Protein AF-0000000087156758 (afdb_homodimer)

Solvent-accessible surface area (backbone atoms only — not comparable to full-atom values): 12721 Å² total; per-residue (Å²): 127,87,78,72,71,74,71,77,70,73,73,46,65,67,46,77,44,82,48,48,76,44,74,37,87,97,36,92,59,31,27,38,38,36,30,39,38,39,31,40,44,64,10,57,66,56,52,23,27,20,80,21,38,37,42,38,33,26,67,35,48,47,39,37,38,31,44,71,96,50,75,72,44,81,35,38,53,63,34,58,51,76,48,55,55,63,47,49,27,35,40,30,20,84,46,92,55,54,24,29,33,43,38,37,34,47,29,51,64,92,55,65,78,63,43,77,54,84,126,126,87,78,73,71,73,70,77,70,73,73,46,65,66,46,76,44,82,48,49,77,43,72,37,86,97,35,90,59,31,25,37,38,34,31,38,39,38,30,39,45,64,10,58,65,55,51,23,26,21,81,22,39,37,43,38,33,27,66,35,48,47,40,37,36,31,45,72,95,52,76,72,45,79,36,38,54,64,33,59,55,74,47,55,53,63,47,49,28,36,40,30,22,83,45,90,54,54,24,30,32,43,38,37,32,46,30,50,66,92,55,64,78,62,44,78,54,87,125

Sequence (238 aa):
MPNTVMHAQEAPKLKITPLQKEPLTGQPDKEVVALIVEWPPGSGTGLHTHPGDEYTTVLEGEVVGRKEGSEAKTYTAGQSYHNEPGVVHEANNKASTPAKTFNVFVVEKGKPVSEPVKRMPNTVMHAQEAPKLKITPLQKEPLTGQPDKEVVALIVEWPPGSGTGLHTHPGDEYTTVLEGEVVGRKEGSEAKTYTAGQSYHNEPGVVHEANNKASTPAKTFNVFVVEKGKPVSEPVKR

Organism: NCBI:txid2511166

InterPro domains:
  IPR011051 RmlC-like cupin domain superfamily [SSF51182] (21-104)
  IPR013096 Cupin 2, conserved barrel [PF07883] (36-105)
  IPR014710 RmlC-like jelly roll fold [G3DSA:2.60.120.10] (5-115)

Structure (mmCIF, N/CA/C/O backbone):
data_AF-0000000087156758-model_v1
#
loop_
_entity.id
_entity.type
_entity.pdbx_description
1 polymer 'Cupin type-2 domain-containing protein'
#
loop_
_atom_site.group_PDB
_atom_site.id
_atom_site.type_symbol
_atom_site.label_atom_id
_atom_site.label_alt_id
_atom_site.label_comp_id
_atom_site.label_asym_id
_atom_site.label_entity_id
_atom_site.label_seq_id
_atom_site.pdbx_PDB_ins_code
_atom_site.Cartn_x
_atom_site.Cartn_y
_atom_site.Cartn_z
_atom_site.occupancy
_atom_site.B_iso_or_equiv
_atom_site.auth_seq_id
_atom_site.auth_comp_id
_atom_site.auth_asym_id
_atom_site.auth_atom_id
_atom_site.pdbx_PDB_model_num
ATOM 1 N N . MET A 1 1 ? -20.625 50.219 -5.477 1 46.28 1 MET A N 1
ATOM 2 C CA . MET A 1 1 ? -19.594 49.219 -5.746 1 46.28 1 MET A CA 1
ATOM 3 C C . MET A 1 1 ? -20.141 47.812 -5.551 1 46.28 1 MET A C 1
ATOM 5 O O . MET A 1 1 ? -20.828 47.531 -4.566 1 46.28 1 MET A O 1
ATOM 9 N N . PRO A 1 2 ? -20.375 46.969 -6.652 1 50.72 2 PRO A N 1
ATOM 10 C CA . PRO A 1 2 ? -20.984 45.656 -6.414 1 50.72 2 PRO A CA 1
ATOM 11 C C . PRO A 1 2 ? -20.219 44.844 -5.387 1 50.72 2 PRO A C 1
ATOM 13 O O . PRO A 1 2 ? -19 44.938 -5.301 1 50.72 2 PRO A O 1
ATOM 16 N N . ASN A 1 3 ? -20.703 44.625 -4.156 1 52.25 3 ASN A N 1
ATOM 17 C CA . ASN A 1 3 ? -20.203 43.656 -3.17 1 52.25 3 ASN A CA 1
ATOM 18 C C . ASN A 1 3 ? -20 42.281 -3.775 1 52.25 3 ASN A C 1
ATOM 20 O O . ASN A 1 3 ? -20.953 41.531 -3.965 1 52.25 3 ASN A O 1
ATOM 24 N N . THR A 1 4 ? -19.094 42.188 -4.715 1 49.66 4 THR A N 1
ATOM 25 C CA . THR A 1 4 ? -18.797 40.844 -5.125 1 49.66 4 THR A CA 1
ATOM 26 C C . THR A 1 4 ? -18.531 39.938 -3.91 1 49.66 4 THR A C 1
ATOM 28 O O . THR A 1 4 ? -17.531 40.125 -3.209 1 49.66 4 THR A O 1
ATOM 31 N N . VAL A 1 5 ? -19.516 39.5 -3.322 1 50.59 5 VAL A N 1
ATOM 32 C CA . VAL A 1 5 ? -19.359 38.438 -2.336 1 50.59 5 VAL A CA 1
ATOM 33 C C . VAL A 1 5 ? -18.406 37.375 -2.881 1 50.59 5 VAL A C 1
ATOM 35 O O . VAL A 1 5 ? -18.688 36.75 -3.906 1 50.59 5 VAL A O 1
ATOM 38 N N . MET A 1 6 ? -17.141 37.5 -2.686 1 49.34 6 MET A N 1
ATOM 39 C CA . MET A 1 6 ? -16.234 36.375 -2.949 1 49.34 6 MET A CA 1
ATOM 40 C C . MET A 1 6 ? -16.781 35.062 -2.398 1 49.34 6 MET A C 1
ATOM 42 O O . MET A 1 6 ? -16.969 34.938 -1.188 1 49.34 6 MET A O 1
ATOM 46 N N . HIS A 1 7 ? -17.688 34.469 -3.074 1 48.91 7 HIS A N 1
ATOM 47 C CA . HIS A 1 7 ? -18.047 33.125 -2.676 1 48.91 7 HIS A CA 1
ATOM 48 C C . HIS A 1 7 ? -16.828 32.375 -2.141 1 48.91 7 HIS A C 1
ATOM 50 O O . HIS A 1 7 ? -15.781 32.344 -2.781 1 48.91 7 HIS A O 1
ATOM 56 N N . ALA A 1 8 ? -16.734 32.219 -0.897 1 52.16 8 ALA A N 1
ATOM 57 C CA . ALA A 1 8 ? -15.742 31.359 -0.271 1 52.16 8 ALA A CA 1
ATOM 58 C C . ALA A 1 8 ? -15.648 30.016 -0.991 1 52.16 8 ALA A C 1
ATOM 60 O O . ALA A 1 8 ? -16.609 29.234 -0.992 1 52.16 8 ALA A O 1
ATOM 61 N N . GLN A 1 9 ? -15.062 29.844 -2.135 1 57.06 9 GLN A N 1
ATOM 62 C CA . GLN A 1 9 ? -14.867 28.578 -2.828 1 57.06 9 GLN A CA 1
ATOM 63 C C . GLN A 1 9 ? -14.484 27.469 -1.85 1 57.06 9 GLN A C 1
ATOM 65 O O . GLN A 1 9 ? -13.578 27.641 -1.032 1 57.06 9 GLN A O 1
ATOM 70 N N . GLU A 1 10 ? -15.5 26.703 -1.533 1 64 10 GLU A N 1
ATOM 71 C CA . GLU A 1 10 ? -15.227 25.562 -0.66 1 64 10 GLU A CA 1
ATOM 72 C C . GLU A 1 10 ? -13.883 24.922 -0.993 1 64 10 GLU A C 1
ATOM 74 O O . GLU A 1 10 ? -13.531 24.781 -2.166 1 64 10 GLU A O 1
ATOM 79 N N . ALA A 1 11 ? -13.062 24.875 -0.022 1 70.25 11 ALA A N 1
ATOM 80 C CA . ALA A 1 11 ? -11.75 24.266 -0.201 1 70.25 11 ALA A CA 1
ATOM 81 C C . ALA A 1 11 ? -11.875 22.891 -0.873 1 70.25 11 ALA A C 1
ATOM 83 O O . ALA A 1 11 ? -12.773 22.109 -0.547 1 70.25 11 ALA A O 1
ATOM 84 N N . PRO A 1 12 ? -11.172 22.719 -1.931 1 86.06 12 PRO A N 1
ATOM 85 C CA . PRO A 1 12 ? -11.219 21.438 -2.621 1 86.06 12 PRO A CA 1
ATOM 86 C C . PRO A 1 12 ? -11.047 20.25 -1.672 1 86.06 12 PRO A C 1
ATOM 88 O O . PRO A 1 12 ? -10.227 20.312 -0.75 1 86.06 12 PRO A O 1
ATOM 91 N N . LYS A 1 13 ? -11.922 19.297 -1.805 1 92.94 13 LYS A N 1
ATOM 92 C CA . LYS A 1 13 ? -11.945 18.156 -0.903 1 92.94 13 LYS A CA 1
ATOM 93 C C . LYS A 1 13 ? -11.195 16.969 -1.501 1 92.94 13 LYS A C 1
ATOM 95 O O . LYS A 1 13 ? -11.242 16.75 -2.713 1 92.94 13 LYS A O 1
ATOM 100 N N . LEU A 1 14 ? -10.602 16.219 -0.615 1 97.75 14 LEU A N 1
ATOM 101 C CA . LEU A 1 14 ? -9.945 14.977 -0.997 1 97.75 14 LEU A CA 1
ATOM 102 C C . LEU A 1 14 ? -10.961 13.945 -1.473 1 97.75 14 LEU A C 1
ATOM 104 O O . LEU A 1 14 ? -12.047 13.828 -0.904 1 97.75 14 LEU A O 1
ATOM 108 N N . LYS A 1 15 ? -10.656 13.195 -2.553 1 98.19 15 LYS A N 1
ATOM 109 C CA . LYS A 1 15 ? -11.414 12.008 -2.936 1 98.19 15 LYS A CA 1
ATOM 110 C C . LYS A 1 15 ? -10.734 10.734 -2.439 1 98.19 15 LYS A C 1
ATOM 112 O O . LYS A 1 15 ? -9.625 10.406 -2.867 1 98.19 15 LYS A O 1
ATOM 117 N N . ILE A 1 16 ? -11.398 9.984 -1.63 1 98.25 16 ILE A N 1
ATOM 118 C CA . ILE A 1 16 ? -10.828 8.789 -1.015 1 98.25 16 ILE A CA 1
ATOM 119 C C . ILE A 1 16 ? -11.5 7.547 -1.591 1 98.25 16 ILE A C 1
ATOM 121 O O . ILE A 1 16 ? -12.727 7.422 -1.556 1 98.25 16 ILE A O 1
ATOM 125 N N . THR A 1 17 ? -10.766 6.648 -2.152 1 98.56 17 THR A N 1
ATOM 126 C CA . THR A 1 17 ? -11.266 5.395 -2.707 1 98.56 17 THR A CA 1
ATOM 127 C C . THR A 1 17 ? -10.742 4.203 -1.915 1 98.56 17 THR A C 1
ATOM 129 O O . THR A 1 17 ? -9.562 3.85 -2.029 1 98.56 17 THR A O 1
ATOM 132 N N . PRO A 1 18 ? -11.594 3.57 -1.126 1 98.31 18 PRO A N 1
ATOM 133 C CA . PRO A 1 18 ? -11.141 2.365 -0.428 1 98.31 18 PRO A CA 1
ATOM 134 C C . PRO A 1 18 ? -10.812 1.22 -1.383 1 98.31 18 PRO A C 1
ATOM 136 O O . PRO A 1 18 ? -11.508 1.026 -2.385 1 98.31 18 PRO A O 1
ATOM 139 N N . LEU A 1 19 ? -9.742 0.493 -1.081 1 98.56 19 LEU A N 1
ATOM 140 C CA . LEU A 1 19 ? -9.32 -0.596 -1.953 1 98.56 19 LEU A CA 1
ATOM 141 C C . LEU A 1 19 ? -9.484 -1.944 -1.261 1 98.56 19 LEU A C 1
ATOM 143 O O . LEU A 1 19 ? -9.992 -2.898 -1.861 1 98.56 19 LEU A O 1
ATOM 147 N N . GLN A 1 20 ? -8.984 -2.084 -0.021 1 97.94 20 GLN A N 1
ATOM 148 C CA . GLN A 1 20 ? -9.102 -3.344 0.706 1 97.94 20 GLN A CA 1
ATOM 149 C C . GLN A 1 20 ? -8.953 -3.127 2.209 1 97.94 20 GLN A C 1
ATOM 151 O O . GLN A 1 20 ? -8.375 -2.129 2.643 1 97.94 20 GLN A O 1
ATOM 156 N N . LYS A 1 21 ? -9.555 -3.961 2.959 1 98.44 21 LYS A N 1
ATOM 157 C CA . LYS A 1 21 ? -9.477 -4.129 4.406 1 98.44 21 LYS A CA 1
ATOM 158 C C . LYS A 1 21 ? -9.367 -5.602 4.785 1 98.44 21 LYS A C 1
ATOM 160 O O . LYS A 1 21 ? -10.305 -6.371 4.59 1 98.44 21 LYS A O 1
ATOM 165 N N . GLU A 1 22 ? -8.195 -6.004 5.277 1 98.44 22 GLU A N 1
ATOM 166 C CA . GLU A 1 22 ? -7.895 -7.414 5.52 1 98.44 22 GLU A CA 1
ATOM 167 C C . GLU A 1 22 ? -7.242 -7.609 6.887 1 98.44 22 GLU A C 1
ATOM 169 O O . GLU A 1 22 ? -6.535 -6.727 7.379 1 98.44 22 GLU A O 1
ATOM 174 N N . PRO A 1 23 ? -7.434 -8.758 7.48 1 97.81 23 PRO A N 1
ATOM 175 C CA . PRO A 1 23 ? -6.766 -9.016 8.758 1 97.81 23 PRO A CA 1
ATOM 176 C C . PRO A 1 23 ? -5.246 -9.07 8.633 1 97.81 23 PRO A C 1
ATOM 178 O O . PRO A 1 23 ? -4.723 -9.375 7.555 1 97.81 23 PRO A O 1
ATOM 181 N N . LEU A 1 24 ? -4.609 -8.617 9.609 1 98.12 24 LEU A N 1
ATOM 182 C CA . LEU A 1 24 ? -3.188 -8.906 9.766 1 98.12 24 LEU A CA 1
ATOM 183 C C . LEU A 1 24 ? -2.977 -10.258 10.438 1 98.12 24 LEU A C 1
ATOM 185 O O . LEU A 1 24 ? -3.336 -10.438 11.602 1 98.12 24 LEU A O 1
ATOM 189 N N . THR A 1 25 ? -2.42 -11.188 9.711 1 97 25 THR A N 1
ATOM 190 C CA . THR A 1 25 ? -2.307 -12.555 10.227 1 97 25 THR A CA 1
ATOM 191 C C . THR A 1 25 ? -1.48 -12.578 11.508 1 97 25 THR A C 1
ATOM 193 O O . THR A 1 25 ? -0.417 -11.961 11.578 1 97 25 THR A O 1
ATOM 196 N N . GLY A 1 26 ? -1.965 -13.258 12.508 1 94.88 26 GLY A N 1
ATOM 197 C CA . GLY A 1 26 ? -1.276 -13.391 13.789 1 94.88 26 GLY A CA 1
ATOM 198 C C . GLY A 1 26 ? -1.623 -12.289 14.773 1 94.88 26 GLY A C 1
ATOM 199 O O . GLY A 1 26 ? -1.193 -12.328 15.922 1 94.88 26 GLY A O 1
ATOM 200 N N . GLN A 1 27 ? -2.328 -11.258 14.32 1 95.69 27 GLN A N 1
ATOM 201 C CA . GLN A 1 27 ? -2.811 -10.172 15.172 1 95.69 27 GLN A CA 1
ATOM 202 C C . GLN A 1 27 ? -4.312 -9.969 15 1 95.69 27 GLN A C 1
ATOM 204 O O . GLN A 1 27 ? -4.742 -9.062 14.289 1 95.69 27 GLN A O 1
ATOM 209 N N . PRO A 1 28 ? -5.074 -10.734 15.758 1 95.25 28 PRO A N 1
ATOM 210 C CA . PRO A 1 28 ? -6.516 -10.805 15.516 1 95.25 28 PRO A CA 1
ATOM 211 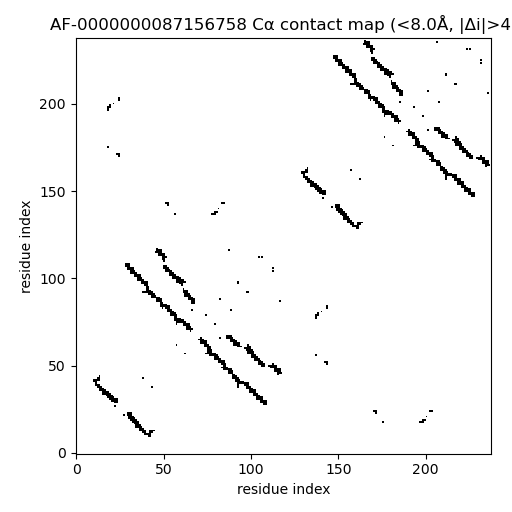C C . PRO A 1 28 ? -7.215 -9.461 15.734 1 95.25 28 PRO A C 1
ATOM 213 O O . PRO A 1 28 ? -8.328 -9.258 15.242 1 95.25 28 PRO A O 1
ATOM 216 N N . ASP A 1 29 ? -6.574 -8.578 16.422 1 96.31 29 ASP A N 1
ATOM 217 C CA . ASP A 1 29 ? -7.215 -7.297 16.719 1 96.31 29 ASP A CA 1
ATOM 218 C C . ASP A 1 29 ? -6.801 -6.234 15.703 1 96.31 29 ASP A C 1
ATOM 220 O O . ASP A 1 29 ? -7.242 -5.086 15.781 1 96.31 29 ASP A O 1
ATOM 224 N N . LYS A 1 30 ? -5.969 -6.605 14.75 1 97.38 30 LYS A N 1
ATOM 225 C CA . LYS A 1 30 ? -5.453 -5.621 13.797 1 97.38 30 LYS A CA 1
ATOM 226 C C . LYS A 1 30 ? -5.926 -5.93 12.383 1 97.38 30 LYS A C 1
ATOM 228 O O . LYS A 1 30 ? -6.266 -7.07 12.07 1 97.38 30 LYS A O 1
ATOM 233 N N . GLU A 1 31 ? -5.965 -4.922 11.625 1 98.31 31 GLU A N 1
ATOM 234 C CA . GLU A 1 31 ? -6.254 -5.035 10.195 1 98.31 31 GLU A CA 1
ATOM 235 C C . GLU A 1 31 ? -5.398 -4.07 9.383 1 98.31 31 GLU A C 1
ATOM 237 O O . GLU A 1 31 ? -4.867 -3.098 9.922 1 98.31 31 GLU A O 1
ATOM 242 N N . VAL A 1 32 ? -5.219 -4.41 8.141 1 98.69 32 VAL A N 1
ATOM 243 C CA . VAL A 1 32 ? -4.531 -3.578 7.16 1 98.69 32 VAL A CA 1
ATOM 244 C C . VAL A 1 32 ? -5.551 -2.969 6.199 1 98.69 32 VAL A C 1
ATOM 246 O O . VAL A 1 32 ? -6.359 -3.688 5.605 1 98.69 32 VAL A O 1
ATOM 249 N N . VAL A 1 33 ? -5.531 -1.644 6.109 1 98.75 33 VAL A N 1
ATOM 250 C CA . VAL A 1 33 ? -6.449 -0.898 5.254 1 98.75 33 VAL A CA 1
ATOM 251 C C . VAL A 1 33 ? -5.668 -0.172 4.164 1 98.75 33 VAL A C 1
ATOM 253 O O . VAL A 1 33 ? -4.672 0.499 4.449 1 98.75 33 VAL A O 1
ATOM 256 N N . ALA A 1 34 ? -6.031 -0.337 2.92 1 98.81 34 ALA A N 1
ATOM 257 C CA . ALA A 1 34 ? -5.418 0.366 1.796 1 98.81 34 ALA A CA 1
ATOM 258 C C . ALA A 1 34 ? -6.449 1.199 1.041 1 98.81 34 ALA A C 1
ATOM 260 O O . ALA A 1 34 ? -7.59 0.771 0.859 1 98.81 34 ALA A O 1
ATOM 261 N N . LEU A 1 35 ? -6.031 2.334 0.595 1 98.69 35 LEU A N 1
ATOM 262 C CA . LEU A 1 35 ? -6.914 3.217 -0.161 1 98.69 35 LEU A CA 1
ATOM 263 C C . LEU A 1 35 ? -6.109 4.141 -1.071 1 98.69 35 LEU A C 1
ATOM 265 O O . LEU A 1 35 ? -4.902 4.301 -0.886 1 98.69 35 LEU A O 1
ATOM 269 N N . ILE A 1 36 ? -6.711 4.68 -2.066 1 98.81 36 ILE A N 1
ATOM 270 C CA . ILE A 1 36 ? -6.168 5.742 -2.908 1 98.81 36 ILE A CA 1
ATOM 271 C C . ILE A 1 36 ? -6.797 7.078 -2.523 1 98.81 36 ILE A C 1
ATOM 273 O O . ILE A 1 36 ? -8.008 7.156 -2.277 1 98.81 36 ILE A O 1
ATOM 277 N N . VAL A 1 37 ? -5.965 8.086 -2.475 1 98.81 37 VAL A N 1
ATOM 278 C CA . VAL A 1 37 ? -6.457 9.445 -2.266 1 98.81 37 VAL A CA 1
ATOM 279 C C . VAL A 1 37 ? -6.094 10.32 -3.469 1 98.81 37 VAL A C 1
ATOM 281 O O . VAL A 1 37 ? -4.938 10.352 -3.891 1 98.81 37 VAL A O 1
ATOM 284 N N . GLU A 1 38 ? -7.016 10.969 -4.012 1 98.81 38 GLU A N 1
ATOM 285 C CA . GLU A 1 38 ? -6.801 12 -5.023 1 98.81 38 GLU A CA 1
ATOM 286 C C . GLU A 1 38 ? -6.879 13.398 -4.414 1 98.81 38 GLU A C 1
ATOM 288 O O . GLU A 1 38 ? -7.824 13.711 -3.688 1 98.81 38 GLU A O 1
ATOM 293 N N . TRP A 1 39 ? -5.941 14.172 -4.77 1 98.69 39 TRP A N 1
ATOM 294 C CA . TRP A 1 39 ? -5.738 15.484 -4.176 1 98.69 39 TRP A CA 1
ATOM 295 C C . TRP A 1 39 ? -5.934 16.594 -5.215 1 98.69 39 TRP A C 1
ATOM 297 O O . TRP A 1 39 ? -5.02 16.891 -5.988 1 98.69 39 TRP A O 1
ATOM 307 N N . PRO A 1 40 ? -7.082 17.234 -5.242 1 98.38 40 PRO A N 1
ATOM 308 C CA . PRO A 1 40 ? -7.172 18.453 -6.051 1 98.38 40 PRO A CA 1
ATOM 309 C C . PRO A 1 40 ? -6.176 19.531 -5.609 1 98.38 40 PRO A C 1
ATOM 311 O O . PRO A 1 40 ? -5.754 19.531 -4.449 1 98.38 40 PRO A O 1
ATOM 314 N N . PRO A 1 41 ? -5.801 20.375 -6.562 1 97.75 41 PRO A N 1
ATOM 315 C CA . PRO A 1 41 ? -4.934 21.484 -6.172 1 97.75 41 PRO A CA 1
ATOM 316 C C . PRO A 1 41 ? -5.477 22.266 -4.977 1 97.75 41 PRO A C 1
ATOM 318 O O . PRO A 1 41 ? -6.668 22.594 -4.934 1 97.75 41 PRO A O 1
ATOM 321 N N . GLY A 1 42 ? -4.633 22.453 -4.004 1 96.75 42 GLY A N 1
ATOM 322 C CA . GLY A 1 42 ? -4.988 23.266 -2.857 1 96.75 42 GLY A CA 1
ATOM 323 C C . GLY A 1 42 ? -5.656 22.484 -1.745 1 96.75 42 GLY A C 1
ATOM 324 O O . GLY A 1 42 ? -5.945 23.031 -0.678 1 96.75 42 GLY A O 1
ATOM 325 N N . SER A 1 43 ? -5.879 21.188 -1.946 1 97.75 43 SER A N 1
ATOM 326 C CA . SER A 1 43 ? -6.535 20.375 -0.93 1 97.75 43 SER A CA 1
ATOM 327 C C . SER A 1 43 ? -5.555 19.922 0.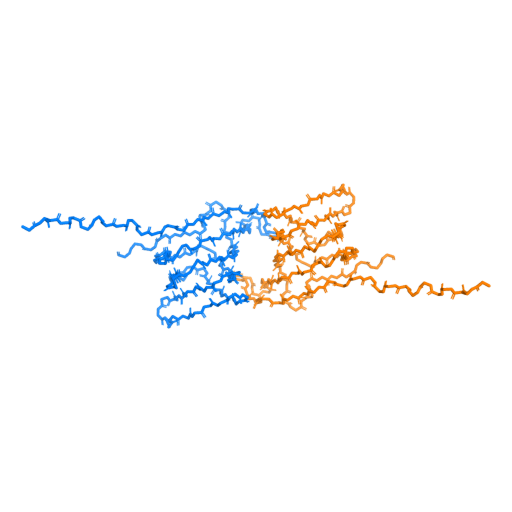148 1 97.75 43 SER A C 1
ATOM 329 O O . SER A 1 43 ? -4.34 20.031 -0.034 1 97.75 43 SER A O 1
ATOM 331 N N . GLY A 1 44 ? -6.16 19.438 1.269 1 97.25 44 GLY A N 1
ATOM 332 C CA . GLY A 1 44 ? -5.34 18.984 2.379 1 97.25 44 GLY A CA 1
ATOM 333 C C . GLY A 1 44 ? -6.121 18.219 3.426 1 97.25 44 GLY A C 1
ATOM 334 O O . GLY A 1 44 ? -7.344 18.094 3.328 1 97.25 44 GLY A O 1
ATOM 335 N N . THR A 1 45 ? -5.391 17.734 4.41 1 97.12 45 THR A N 1
ATOM 336 C CA . THR A 1 45 ? -6.004 16.828 5.371 1 97.12 45 THR A CA 1
ATOM 337 C C . THR A 1 45 ? -6.414 17.578 6.637 1 97.12 45 THR A C 1
ATOM 339 O O . THR A 1 45 ? -7.164 17.047 7.461 1 97.12 45 THR A O 1
ATOM 342 N N . GLY A 1 46 ? -5.945 18.797 6.797 1 95.44 46 GLY A N 1
ATOM 343 C CA . GLY A 1 46 ? -5.996 19.344 8.141 1 95.44 46 GLY A CA 1
ATOM 344 C C . GLY A 1 46 ? -5.172 18.547 9.141 1 95.44 46 GLY A C 1
ATOM 345 O O . GLY A 1 46 ? -4.66 17.484 8.812 1 95.44 46 GLY A O 1
ATOM 346 N N . LEU A 1 47 ? -5.031 19.047 10.391 1 96.94 47 LEU A N 1
ATOM 347 C CA . LEU A 1 47 ? -4.305 18.344 11.438 1 96.94 47 LEU A CA 1
ATOM 348 C C . LEU A 1 47 ? -5.098 17.141 11.93 1 96.94 47 LEU A C 1
ATOM 350 O O . LEU A 1 47 ? -6.293 17.25 12.203 1 96.94 47 LEU A O 1
ATOM 354 N N . HIS A 1 48 ? -4.449 16.016 12.055 1 97.94 48 HIS A N 1
ATOM 355 C CA . HIS A 1 48 ? -5.086 14.781 12.5 1 97.94 48 HIS A CA 1
ATOM 356 C C . HIS A 1 48 ? -4.051 13.773 13 1 97.94 48 HIS A C 1
ATOM 358 O O . HIS A 1 48 ? -2.848 14.039 12.945 1 97.94 48 HIS A O 1
ATOM 364 N N . THR A 1 49 ? -4.488 12.68 13.57 1 97.5 49 THR A N 1
ATOM 365 C CA . THR A 1 49 ? -3.691 11.531 13.984 1 97.5 49 THR A CA 1
ATOM 366 C C . THR A 1 49 ? -4.289 10.242 13.445 1 97.5 49 THR A C 1
ATOM 368 O O . THR A 1 49 ? -5.395 10.242 12.898 1 97.5 49 THR A O 1
ATOM 371 N N . HIS A 1 50 ? -3.549 9.234 13.484 1 96.62 50 HIS A N 1
ATOM 372 C CA . HIS A 1 50 ? -4.004 7.875 13.211 1 96.62 50 HIS A CA 1
ATOM 373 C C . HIS A 1 50 ? -3.812 6.973 14.422 1 96.62 50 HIS A C 1
ATOM 375 O O . HIS A 1 50 ? -2.785 7.051 15.102 1 96.62 50 HIS A O 1
ATOM 381 N N . PRO A 1 51 ? -4.855 6.121 14.727 1 95.31 51 PRO A N 1
ATOM 382 C CA . PRO A 1 51 ? -4.684 5.176 15.836 1 95.31 51 PRO A CA 1
ATOM 383 C C . PRO A 1 51 ? -3.646 4.098 15.539 1 95.31 51 PRO A C 1
ATOM 385 O O . PRO A 1 51 ? -3.26 3.346 16.438 1 95.31 51 PRO A O 1
ATOM 388 N N . GLY A 1 52 ? -3.148 3.883 14.383 1 97.19 52 GLY A N 1
ATOM 389 C CA . GLY A 1 52 ? -2.109 2.975 13.93 1 97.19 52 GLY A CA 1
ATOM 390 C C . GLY A 1 52 ? -1.129 3.621 12.969 1 97.19 52 GLY A C 1
ATOM 391 O O . GLY A 1 52 ? -1.113 4.848 12.82 1 97.19 52 GLY A O 1
ATOM 392 N N . ASP A 1 53 ? -0.232 2.758 12.398 1 98.5 53 ASP A N 1
ATOM 393 C CA . ASP A 1 53 ? 0.756 3.26 11.453 1 98.5 53 ASP A CA 1
ATOM 394 C C . ASP A 1 53 ? 0.099 3.646 10.125 1 98.5 53 ASP A C 1
ATOM 396 O O . ASP A 1 53 ? -0.793 2.947 9.641 1 98.5 53 ASP A O 1
ATOM 400 N N . GLU A 1 54 ? 0.533 4.715 9.508 1 98.81 54 GLU A N 1
ATOM 401 C CA . GLU A 1 54 ? 0.22 5.07 8.133 1 98.81 54 GLU A CA 1
ATOM 402 C C . GLU A 1 54 ? 1.475 5.066 7.262 1 98.81 54 GLU A C 1
ATOM 404 O O . GLU A 1 54 ? 2.486 5.672 7.625 1 98.81 54 GLU A O 1
ATOM 409 N N . TYR A 1 55 ? 1.444 4.418 6.156 1 98.88 55 TYR A N 1
ATOM 410 C CA . TYR A 1 55 ? 2.463 4.418 5.113 1 98.88 55 TYR A CA 1
ATOM 411 C C . TYR A 1 55 ? 1.911 4.988 3.811 1 98.88 55 TYR A C 1
ATOM 413 O O . TYR A 1 55 ? 1.07 4.363 3.158 1 98.88 55 TYR A O 1
ATOM 421 N N . THR A 1 56 ? 2.428 6.16 3.402 1 98.94 56 THR A N 1
ATOM 422 C CA . THR A 1 56 ? 1.88 6.848 2.238 1 98.94 56 THR A CA 1
ATOM 423 C C . THR A 1 56 ? 2.918 6.938 1.125 1 98.94 56 THR A C 1
ATOM 425 O O . THR A 1 56 ? 4.07 7.309 1.37 1 98.94 56 THR A O 1
ATOM 428 N N . THR A 1 57 ? 2.553 6.582 -0.049 1 98.94 57 THR A N 1
ATOM 429 C CA . THR A 1 57 ? 3.367 6.75 -1.247 1 98.94 57 THR A CA 1
ATOM 430 C C . THR A 1 57 ? 2.689 7.695 -2.234 1 98.94 57 THR A C 1
ATOM 432 O O . THR A 1 57 ? 1.503 7.543 -2.533 1 98.94 57 THR A O 1
ATOM 435 N N . VAL A 1 58 ? 3.473 8.664 -2.762 1 98.94 58 VAL A N 1
ATOM 436 C CA . VAL A 1 58 ? 2.957 9.523 -3.818 1 98.94 58 VAL A CA 1
ATOM 437 C C . VAL A 1 58 ? 3.037 8.805 -5.164 1 98.94 58 VAL A C 1
ATOM 439 O O . VAL A 1 58 ? 4.113 8.375 -5.578 1 98.94 58 VAL A O 1
ATOM 442 N N . LEU A 1 59 ? 1.868 8.648 -5.777 1 98.81 59 LEU A N 1
ATOM 443 C CA . LEU A 1 59 ? 1.818 7.988 -7.074 1 98.81 59 LEU A CA 1
ATOM 444 C C . LEU A 1 59 ? 1.949 9.008 -8.203 1 98.81 59 LEU A C 1
ATOM 446 O O . LEU A 1 59 ? 2.535 8.703 -9.25 1 98.81 59 LEU A O 1
ATOM 450 N N . GLU A 1 60 ? 1.325 10.094 -8.07 1 98.75 60 GLU A N 1
ATOM 451 C CA . GLU A 1 60 ? 1.326 11.195 -9.031 1 98.75 60 GLU A CA 1
ATOM 452 C C . GLU A 1 60 ? 1.399 12.539 -8.312 1 98.75 60 GLU A C 1
ATOM 454 O O . GLU A 1 60 ? 0.81 12.719 -7.246 1 98.75 60 GLU A O 1
ATOM 459 N N . GLY A 1 61 ? 2.076 13.539 -8.961 1 98.69 61 GLY A N 1
ATOM 460 C CA . GLY A 1 61 ? 2.139 14.883 -8.414 1 98.69 61 GLY A CA 1
ATOM 461 C C . GLY A 1 61 ? 3.023 14.992 -7.191 1 98.69 61 GLY A C 1
ATOM 462 O O . GLY A 1 61 ? 4.082 14.367 -7.125 1 98.69 61 GLY A O 1
ATOM 463 N N . GLU A 1 62 ? 2.689 15.938 -6.344 1 98.81 62 GLU A N 1
ATOM 464 C CA . GLU A 1 62 ? 3.459 16.156 -5.125 1 98.81 62 GLU A CA 1
ATOM 465 C C . GLU A 1 62 ? 2.541 16.406 -3.93 1 98.81 62 GLU A C 1
ATOM 467 O O . GLU A 1 62 ? 1.434 16.922 -4.09 1 98.81 62 GLU A O 1
ATOM 472 N N . VAL A 1 63 ? 2.988 16.016 -2.838 1 98.88 63 VAL A N 1
ATOM 473 C CA . VAL A 1 63 ? 2.297 16.219 -1.57 1 98.88 63 VAL A CA 1
ATOM 474 C C . VAL A 1 63 ? 3.283 16.734 -0.52 1 98.88 63 VAL A C 1
ATOM 476 O O . VAL A 1 63 ? 4.398 16.219 -0.407 1 98.88 63 VAL A O 1
ATOM 479 N N . VAL A 1 64 ? 2.879 17.75 0.191 1 98.88 64 VAL A N 1
ATOM 480 C CA . VAL A 1 64 ? 3.686 18.297 1.279 1 98.88 64 VAL A CA 1
ATOM 481 C C . VAL A 1 64 ? 3.193 17.75 2.615 1 98.88 64 VAL A C 1
ATOM 483 O O . VAL A 1 64 ? 2.037 17.953 2.988 1 98.88 64 VAL A O 1
ATOM 486 N N . GLY A 1 65 ? 4.035 17.031 3.32 1 98.69 65 GLY A N 1
ATOM 487 C CA . GLY A 1 65 ? 3.73 16.5 4.641 1 98.69 65 GLY A CA 1
ATOM 488 C C . GLY A 1 65 ? 4.461 17.234 5.758 1 98.69 65 GLY A C 1
ATOM 489 O O . GLY A 1 65 ? 5.594 17.688 5.57 1 98.69 65 GLY A O 1
ATOM 490 N N . ARG A 1 66 ? 3.787 17.234 6.906 1 98.19 66 ARG A N 1
ATOM 491 C CA . ARG A 1 66 ? 4.43 17.859 8.062 1 98.19 66 ARG A CA 1
ATOM 492 C C . ARG A 1 66 ? 3.941 17.219 9.359 1 98.19 66 ARG A C 1
ATOM 494 O O . ARG A 1 66 ? 2.744 17.234 9.656 1 98.19 66 ARG A O 1
ATOM 501 N N . LYS A 1 67 ? 4.906 16.656 10.062 1 98.12 67 LYS A N 1
ATOM 502 C CA . LYS A 1 67 ? 4.633 16.25 11.445 1 98.12 67 LYS A CA 1
ATOM 503 C C . LYS A 1 67 ? 4.77 17.438 12.398 1 98.12 67 LYS A C 1
ATOM 505 O O . LYS A 1 67 ? 5.617 18.297 12.195 1 98.12 67 LYS A O 1
ATOM 510 N N . GLU A 1 68 ? 3.955 17.375 13.406 1 95.12 68 GLU A N 1
ATOM 511 C CA . GLU A 1 68 ? 4.059 18.453 14.398 1 95.12 68 GLU A CA 1
ATOM 512 C C . GLU A 1 68 ? 5.473 18.531 14.969 1 95.12 68 GLU A C 1
ATOM 514 O O . GLU A 1 68 ? 6.051 17.516 15.359 1 95.12 68 GLU A O 1
ATOM 519 N N . GLY A 1 69 ? 5.957 19.703 14.961 1 95.31 69 GLY A N 1
ATOM 520 C CA . GLY A 1 69 ? 7.281 19.953 15.508 1 95.31 69 GLY A CA 1
ATOM 521 C C . GLY A 1 69 ? 8.398 19.688 14.516 1 95.31 69 GLY A C 1
ATOM 522 O O . GLY A 1 69 ? 9.578 19.797 14.852 1 9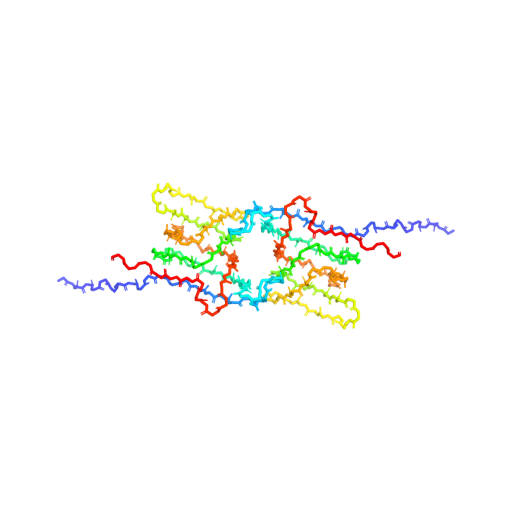5.31 69 GLY A O 1
ATOM 523 N N . SER A 1 70 ? 8.125 19.328 13.352 1 97.19 70 SER A N 1
ATOM 524 C CA . SER A 1 70 ? 9.125 19.047 12.328 1 97.19 70 SER A CA 1
ATOM 525 C C . SER A 1 70 ? 8.938 19.953 11.109 1 97.19 70 SER A C 1
ATOM 527 O O . SER A 1 70 ? 7.875 20.547 10.93 1 97.19 70 SER A O 1
ATOM 529 N N . GLU A 1 71 ? 9.961 20.062 10.352 1 97.94 71 GLU A N 1
ATOM 530 C CA . GLU A 1 71 ? 9.859 20.797 9.102 1 97.94 71 GLU A CA 1
ATOM 531 C C . GLU A 1 71 ? 9.008 20.047 8.078 1 97.94 71 GLU A C 1
ATOM 533 O O . GLU A 1 71 ? 9 18.812 8.055 1 97.94 71 GLU A O 1
ATOM 538 N N . ALA A 1 72 ? 8.336 20.875 7.246 1 98.44 72 ALA A N 1
ATOM 539 C CA . ALA A 1 72 ? 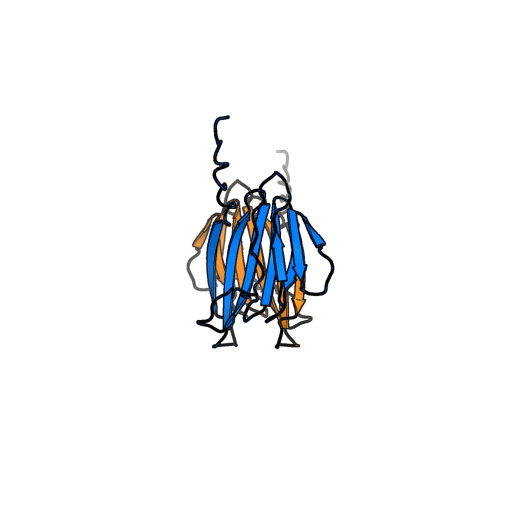7.582 20.281 6.141 1 98.44 72 ALA A CA 1
ATOM 540 C C . ALA A 1 72 ? 8.516 19.672 5.105 1 98.44 72 ALA A C 1
ATOM 542 O O . ALA A 1 72 ? 9.617 20.172 4.871 1 98.44 72 ALA A O 1
ATOM 543 N N . LYS A 1 73 ? 8.055 18.625 4.504 1 98.75 73 LYS A N 1
ATOM 544 C CA . LYS A 1 73 ? 8.789 17.969 3.42 1 98.75 73 LYS A CA 1
ATOM 545 C C . LYS A 1 73 ? 7.879 17.719 2.221 1 98.75 73 LYS A C 1
ATOM 547 O O . LYS A 1 73 ? 6.723 17.312 2.383 1 98.75 73 LYS A O 1
ATOM 552 N N . THR A 1 74 ? 8.438 18 1.031 1 98.88 74 THR A N 1
ATOM 553 C CA . THR A 1 74 ? 7.719 17.703 -0.203 1 98.88 74 THR A CA 1
ATOM 554 C C . THR A 1 74 ? 8.062 16.297 -0.703 1 98.88 74 THR A C 1
ATOM 556 O O . THR A 1 74 ? 9.234 15.93 -0.791 1 98.88 74 THR A O 1
ATOM 559 N N . TYR A 1 75 ? 7.059 15.555 -1.011 1 98.81 75 TYR A N 1
ATOM 560 C CA . TYR A 1 75 ? 7.207 14.227 -1.586 1 98.81 75 TYR A CA 1
ATOM 561 C C . TYR A 1 75 ? 6.637 14.172 -2.998 1 98.81 75 TYR A C 1
ATOM 563 O O . TYR A 1 75 ? 5.52 14.633 -3.24 1 98.81 75 TYR A O 1
ATOM 571 N N . THR A 1 76 ? 7.398 13.602 -3.91 1 98.81 76 THR A N 1
ATOM 572 C CA . THR A 1 76 ? 6.961 13.484 -5.297 1 98.81 76 THR A CA 1
ATOM 573 C C . THR A 1 76 ? 6.766 12.023 -5.68 1 98.81 76 THR A C 1
ATOM 575 O O . THR A 1 76 ? 7.016 11.125 -4.871 1 98.81 76 THR A O 1
ATOM 578 N N . ALA A 1 77 ? 6.234 11.852 -6.918 1 98.62 77 ALA A N 1
ATOM 579 C CA . ALA A 1 77 ? 5.895 10.50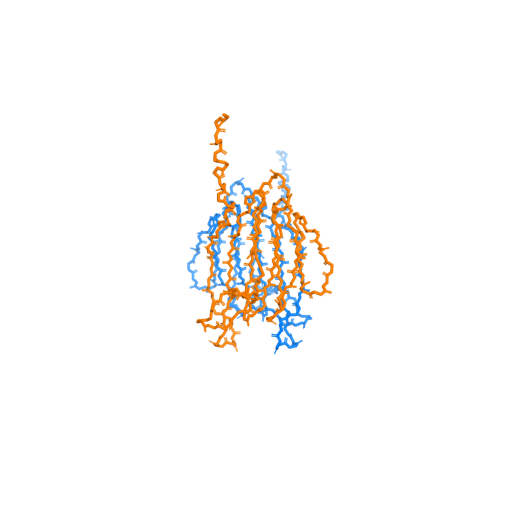8 -7.367 1 98.62 77 ALA A CA 1
ATOM 580 C C . ALA A 1 77 ? 7.027 9.523 -7.059 1 98.62 77 ALA A C 1
ATOM 582 O O . ALA A 1 77 ? 8.188 9.789 -7.371 1 98.62 77 ALA A O 1
ATOM 583 N N . GLY A 1 78 ? 6.656 8.445 -6.43 1 98.38 78 GLY A N 1
ATOM 584 C CA . GLY A 1 78 ? 7.613 7.406 -6.09 1 98.38 78 GLY A CA 1
ATOM 585 C C . GLY A 1 78 ? 8.18 7.551 -4.688 1 98.38 78 GLY A C 1
ATOM 586 O O . GLY A 1 78 ? 8.766 6.609 -4.148 1 98.38 78 GLY A O 1
ATOM 587 N N . GLN A 1 79 ? 8.055 8.672 -4.094 1 98.75 79 GLN A N 1
ATOM 588 C CA . GLN A 1 79 ? 8.539 8.875 -2.729 1 98.75 79 GLN A CA 1
ATOM 589 C C . GLN A 1 79 ? 7.445 8.57 -1.709 1 98.75 79 GLN A C 1
ATOM 591 O O . GLN A 1 79 ? 6.258 8.648 -2.021 1 98.75 79 GLN A O 1
ATOM 596 N N . SER A 1 80 ? 7.898 8.172 -0.524 1 98.81 80 SER A N 1
ATOM 597 C CA . SER A 1 80 ? 6.98 7.715 0.51 1 98.81 80 SER A CA 1
ATOM 598 C C . SER A 1 80 ? 7.34 8.305 1.871 1 98.81 80 SER A C 1
ATOM 600 O O . SER A 1 80 ? 8.469 8.758 2.078 1 98.81 80 SER A O 1
ATOM 602 N N . TYR A 1 81 ? 6.379 8.305 2.791 1 98.69 81 TYR A N 1
ATOM 603 C CA . TYR A 1 81 ? 6.617 8.688 4.176 1 98.69 81 TYR A CA 1
ATOM 604 C C . TYR A 1 81 ? 5.789 7.832 5.129 1 98.69 81 TYR A C 1
ATOM 606 O O . TYR A 1 81 ? 4.824 7.188 4.715 1 98.69 81 TYR A O 1
ATOM 614 N N . HIS A 1 82 ? 6.246 7.777 6.352 1 98.62 82 HIS A N 1
ATOM 615 C CA . HIS A 1 82 ? 5.625 7.023 7.43 1 98.62 82 HIS A CA 1
ATOM 616 C C . HIS A 1 82 ? 5.219 7.938 8.586 1 98.62 82 HIS A C 1
ATOM 618 O O . HIS A 1 82 ? 6.031 8.734 9.062 1 98.62 82 HIS A O 1
ATOM 624 N N . ASN A 1 83 ? 3.975 7.914 8.953 1 98.44 83 ASN A N 1
ATOM 625 C CA . ASN A 1 83 ? 3.492 8.531 10.18 1 98.44 83 ASN A CA 1
ATOM 626 C C . ASN A 1 83 ? 3.176 7.492 11.25 1 98.44 83 ASN A C 1
ATOM 628 O O . ASN A 1 83 ? 2.326 6.621 11.039 1 98.44 83 ASN A O 1
ATOM 632 N N . GLU A 1 84 ? 3.742 7.609 12.406 1 97.62 84 GLU A N 1
ATOM 633 C CA . GLU A 1 84 ? 3.543 6.68 13.516 1 97.62 84 GLU A CA 1
ATOM 634 C C . GLU A 1 84 ? 2.209 6.934 14.211 1 97.62 84 GLU A C 1
ATOM 636 O O . GLU A 1 84 ? 1.653 8.031 14.125 1 97.62 84 GLU A O 1
ATOM 641 N N . PRO A 1 85 ? 1.761 5.836 14.938 1 97.5 85 PRO A N 1
ATOM 642 C CA . PRO A 1 85 ? 0.509 6.02 15.68 1 97.5 85 PRO A CA 1
ATOM 643 C C . PRO A 1 85 ? 0.547 7.227 16.609 1 97.5 85 PRO A C 1
ATOM 645 O O . PRO A 1 85 ? 1.527 7.418 17.344 1 97.5 85 PRO A O 1
ATOM 648 N N . GLY A 1 86 ? -0.503 8.047 16.484 1 96.69 86 GLY A N 1
ATOM 649 C CA . GLY A 1 86 ? -0.694 9.109 17.453 1 96.69 86 GLY A CA 1
ATOM 650 C C . GLY A 1 86 ? 0.047 10.383 17.109 1 96.69 86 GLY A C 1
ATOM 651 O O . GLY A 1 86 ? -0.151 11.422 17.75 1 96.69 86 GLY A O 1
ATOM 652 N N . VAL A 1 87 ? 0.907 10.391 16.141 1 97.5 87 VAL A N 1
ATOM 653 C CA . VAL A 1 87 ? 1.657 11.578 15.758 1 97.5 87 VAL A CA 1
ATOM 654 C C . VAL A 1 87 ? 0.727 12.578 15.078 1 97.5 87 VAL A C 1
ATOM 656 O O . VAL A 1 87 ? 0.013 12.227 14.133 1 97.5 87 VAL A O 1
ATOM 659 N N . VAL A 1 88 ? 0.721 13.789 15.578 1 98.12 88 VAL A N 1
ATOM 660 C CA . VAL A 1 88 ? -0.052 14.859 14.953 1 98.12 88 VAL A CA 1
ATOM 661 C C . VAL A 1 88 ? 0.651 15.328 13.68 1 98.12 88 VAL A C 1
ATOM 663 O O . VAL A 1 88 ? 1.839 15.656 13.711 1 98.12 88 VAL A O 1
ATOM 666 N N . HIS A 1 89 ? -0.061 15.344 12.594 1 98.56 89 HIS A N 1
ATOM 667 C CA . HIS A 1 89 ? 0.531 15.711 11.312 1 98.56 89 HIS A CA 1
ATOM 668 C C . HIS A 1 89 ? -0.532 16.203 10.336 1 98.56 89 HIS A C 1
ATOM 670 O O . HIS A 1 89 ? -1.727 16.172 10.641 1 98.56 89 HIS A O 1
ATOM 676 N N . GLU A 1 90 ? -0.093 16.75 9.242 1 98.06 90 GLU A N 1
ATOM 677 C CA . GLU A 1 90 ? -0.932 17.141 8.109 1 98.06 90 GLU A CA 1
ATOM 678 C C . GLU A 1 90 ? -0.224 16.859 6.781 1 98.06 90 GLU A C 1
ATOM 680 O O . GLU A 1 90 ? 0.99 16.656 6.75 1 98.06 90 GLU A O 1
ATOM 685 N N . ALA A 1 91 ? -0.971 16.828 5.758 1 98.5 91 ALA A N 1
ATOM 686 C CA . ALA A 1 91 ? -0.479 16.781 4.383 1 98.5 91 ALA A CA 1
ATOM 687 C C . ALA A 1 91 ? -1.331 17.656 3.463 1 98.5 91 ALA A C 1
ATOM 689 O O . ALA A 1 91 ? -2.547 17.75 3.646 1 98.5 91 ALA A O 1
ATOM 690 N N . ASN A 1 92 ? -0.686 18.234 2.475 1 98.38 92 ASN A N 1
ATOM 691 C CA . ASN A 1 92 ? -1.351 19.172 1.579 1 98.38 92 ASN A CA 1
ATOM 692 C C . ASN A 1 92 ? -0.823 19.062 0.152 1 98.38 92 ASN A C 1
ATOM 694 O O . ASN A 1 92 ? 0.362 18.781 -0.057 1 98.38 92 ASN A O 1
ATOM 698 N N . ASN A 1 93 ? -1.756 19.25 -0.844 1 98.69 93 ASN A N 1
ATOM 699 C CA . ASN A 1 93 ? -1.33 19.547 -2.205 1 98.69 93 ASN A CA 1
ATOM 700 C C . ASN A 1 93 ? -1.233 21.062 -2.439 1 98.69 93 ASN A C 1
ATOM 702 O O . ASN A 1 93 ? -2.246 21.719 -2.674 1 98.69 93 ASN A O 1
ATOM 706 N N . LYS A 1 94 ? -0.009 21.531 -2.475 1 97.81 94 LYS A N 1
ATOM 707 C CA . LYS A 1 94 ? 0.196 22.969 -2.633 1 97.81 94 LYS A CA 1
ATOM 708 C C . LYS A 1 94 ? 0.468 23.328 -4.09 1 97.81 94 LYS A C 1
ATOM 710 O O . LYS A 1 94 ? 0.698 24.484 -4.414 1 97.81 94 LYS A O 1
ATOM 715 N N . ALA A 1 95 ? 0.525 22.344 -4.914 1 98 95 ALA A N 1
ATOM 716 C CA . ALA A 1 95 ? 0.776 22.562 -6.332 1 98 95 ALA A CA 1
ATOM 717 C C . ALA A 1 95 ? -0.503 22.969 -7.059 1 98 95 ALA A C 1
ATOM 719 O O . ALA A 1 95 ? -1.597 22.891 -6.492 1 98 95 ALA A O 1
ATOM 720 N N . SER A 1 96 ? -0.352 23.406 -8.32 1 97.81 96 SER A N 1
ATOM 721 C CA . SER A 1 96 ? -1.492 23.781 -9.148 1 97.81 96 SER A CA 1
ATOM 722 C C . SER A 1 96 ? -2.027 22.594 -9.93 1 97.81 96 SER A C 1
ATOM 724 O O . SER A 1 96 ? -3.02 22.703 -10.648 1 97.81 96 SER A O 1
ATOM 726 N N . THR A 1 97 ? -1.397 21.438 -9.789 1 98.31 97 THR A N 1
ATOM 727 C CA . THR A 1 97 ? -1.819 20.203 -10.445 1 98.31 97 THR A CA 1
ATOM 728 C C . THR A 1 97 ? -2.266 19.172 -9.414 1 98.31 97 THR A C 1
ATOM 730 O O . THR A 1 97 ? -1.816 19.203 -8.266 1 98.31 97 THR A O 1
ATOM 733 N N . PRO A 1 98 ? -3.141 18.25 -9.805 1 98.62 98 PRO A N 1
ATOM 734 C CA . PRO A 1 98 ? -3.596 17.234 -8.859 1 98.62 98 PRO A CA 1
ATOM 735 C C . PRO A 1 98 ? -2.479 16.281 -8.438 1 98.62 98 PRO A C 1
ATOM 737 O O . PRO A 1 98 ? -1.446 16.203 -9.109 1 98.62 98 PRO A O 1
ATOM 740 N N . ALA A 1 99 ? -2.676 15.656 -7.359 1 98.81 99 ALA A N 1
ATOM 741 C CA . ALA A 1 99 ? -1.808 14.586 -6.879 1 98.81 99 ALA A CA 1
ATOM 742 C C . ALA A 1 99 ? -2.615 13.336 -6.539 1 98.81 99 ALA A C 1
ATOM 744 O O . ALA A 1 99 ? -3.848 13.375 -6.5 1 98.81 99 ALA A O 1
ATOM 745 N N . LYS A 1 100 ? -1.914 12.227 -6.41 1 98.94 100 LYS A N 1
ATOM 746 C CA . LYS A 1 100 ? -2.498 10.945 -6.039 1 98.94 100 LYS A CA 1
ATOM 747 C C . LYS A 1 100 ? -1.57 10.172 -5.105 1 98.94 100 LYS A C 1
ATOM 749 O O . LYS A 1 100 ? -0.36 10.109 -5.336 1 98.94 100 LYS A O 1
ATOM 754 N N . THR A 1 101 ? -2.158 9.664 -4.062 1 98.94 101 THR A N 1
ATOM 755 C CA . THR A 1 101 ? -1.346 8.867 -3.15 1 98.94 101 THR A CA 1
ATOM 756 C C . THR A 1 101 ? -1.98 7.5 -2.92 1 98.94 101 THR A C 1
ATOM 758 O O . THR A 1 101 ? -3.189 7.332 -3.096 1 98.94 101 THR A O 1
ATOM 761 N N . PHE A 1 102 ? -1.18 6.52 -2.662 1 98.94 102 PHE A N 1
ATOM 762 C CA . PHE A 1 102 ? -1.569 5.223 -2.117 1 98.94 102 PHE A CA 1
ATOM 763 C C . PHE A 1 102 ? -1.251 5.145 -0.628 1 98.94 102 PHE A C 1
ATOM 765 O O . PHE A 1 102 ? -0.101 5.332 -0.224 1 98.94 102 PHE A O 1
ATOM 772 N N . ASN A 1 103 ? -2.236 4.91 0.149 1 98.94 103 ASN A N 1
ATOM 773 C CA . ASN A 1 103 ? -2.08 4.922 1.6 1 98.94 103 ASN A CA 1
ATOM 774 C C . ASN A 1 103 ? -2.387 3.557 2.209 1 98.94 103 ASN A C 1
ATOM 776 O O . ASN A 1 103 ? -3.383 2.922 1.853 1 98.94 103 ASN A O 1
ATOM 780 N N . VAL A 1 104 ? -1.534 3.154 3.129 1 98.94 104 VAL A N 1
ATOM 781 C CA . VAL A 1 104 ? -1.709 1.909 3.871 1 98.94 104 VAL A CA 1
ATOM 782 C C . VAL A 1 104 ? -1.739 2.201 5.367 1 98.94 104 VAL A C 1
ATOM 784 O O . VAL A 1 104 ? -0.878 2.916 5.887 1 98.94 104 VAL A O 1
ATOM 787 N N . PHE A 1 105 ? -2.742 1.65 6.012 1 98.81 105 PHE A N 1
ATOM 788 C CA . PHE A 1 105 ? -2.855 1.76 7.465 1 98.81 105 PHE A CA 1
ATOM 789 C C . PHE A 1 105 ? -2.807 0.384 8.117 1 98.81 105 PHE A C 1
ATOM 791 O O . PHE A 1 105 ? -3.396 -0.572 7.605 1 98.81 105 PHE A O 1
ATOM 798 N N . VAL A 1 106 ? -2.07 0.252 9.164 1 98.5 106 VAL A N 1
ATOM 799 C CA . VAL A 1 106 ? -2.168 -0.883 10.078 1 98.5 106 VAL A CA 1
ATOM 800 C C . VAL A 1 106 ? -2.795 -0.435 11.398 1 98.5 106 VAL A C 1
ATOM 802 O O . VAL A 1 106 ? -2.139 0.21 12.219 1 98.5 106 VAL A O 1
ATOM 805 N N . VAL A 1 107 ? -4.047 -0.819 11.57 1 97.44 107 VAL A N 1
ATOM 806 C CA . VAL A 1 107 ? -4.812 -0.238 12.664 1 97.44 107 VAL A CA 1
ATOM 807 C C . VAL A 1 107 ? -5.555 -1.34 13.422 1 97.44 107 VAL A C 1
ATOM 809 O O . VAL A 1 107 ? -5.652 -2.471 12.938 1 97.44 107 VAL A O 1
ATOM 812 N N . GLU A 1 108 ? -6.047 -0.962 14.625 1 95.75 108 GLU A N 1
ATOM 813 C CA . GLU A 1 108 ? -6.949 -1.861 15.344 1 95.75 108 GLU A CA 1
ATOM 814 C C . GLU A 1 108 ? -8.305 -1.941 14.656 1 95.75 108 GLU A C 1
ATOM 816 O O . GLU A 1 108 ? -8.844 -0.926 14.203 1 95.75 108 GLU A O 1
ATOM 821 N N . LYS A 1 109 ? -8.828 -3.186 14.695 1 96.12 109 LYS A N 1
ATOM 822 C CA . LYS A 1 109 ? -10.156 -3.369 14.109 1 96.12 109 LYS A CA 1
ATOM 823 C C . LYS A 1 109 ? -11.188 -2.469 14.789 1 96.12 109 LYS A C 1
ATOM 825 O O . LYS A 1 109 ? -11.172 -2.311 16.016 1 96.12 109 LYS A O 1
ATOM 830 N N . GLY A 1 110 ? -12.039 -1.867 13.93 1 93.75 110 GLY A N 1
ATOM 831 C CA . GLY A 1 110 ? -13.133 -1.068 14.469 1 93.75 110 GLY A CA 1
ATOM 832 C C . GLY A 1 110 ? -12.75 0.381 14.703 1 93.75 110 GLY A C 1
ATOM 833 O O . GLY A 1 110 ? -13.609 1.217 14.984 1 93.75 110 GLY A O 1
ATOM 834 N N . LYS A 1 111 ? -11.562 0.706 14.68 1 94.44 111 LYS A N 1
ATOM 835 C CA . LYS A 1 111 ? -11.125 2.09 14.828 1 94.44 111 LYS A CA 1
ATOM 836 C C . LYS A 1 111 ? -11.062 2.799 13.477 1 94.44 111 LYS A C 1
ATOM 838 O O . LYS A 1 111 ? -10.844 2.16 12.445 1 94.44 111 LYS A O 1
ATOM 843 N N . PRO A 1 112 ? -11.352 4.09 13.539 1 94.88 112 PRO A N 1
ATOM 844 C CA . PRO A 1 112 ? -11.156 4.824 12.289 1 94.88 112 PRO A CA 1
ATOM 845 C C . PRO A 1 112 ? -9.695 4.906 11.867 1 94.88 112 PRO A C 1
ATOM 847 O O . PRO A 1 112 ? -8.797 4.773 12.711 1 94.88 112 PRO A O 1
ATOM 850 N N . VAL A 1 113 ? -9.477 5.203 10.539 1 95.44 113 VAL A N 1
ATOM 851 C CA . VAL A 1 113 ? -8.086 5.312 10.109 1 95.44 113 VAL A CA 1
ATOM 852 C C . VAL A 1 113 ? -7.555 6.707 10.414 1 95.44 113 VAL A C 1
ATOM 854 O O . VAL A 1 113 ? -6.344 6.934 10.414 1 95.44 113 VAL A O 1
ATOM 857 N N . SER A 1 114 ? -8.383 7.625 10.594 1 96.12 114 SER A N 1
ATOM 858 C CA . SER A 1 114 ? -7.965 8.992 10.859 1 96.12 114 SER A CA 1
ATOM 859 C C . SER A 1 114 ? -8.836 9.641 11.938 1 96.12 114 SER A C 1
ATOM 861 O O . SER A 1 114 ? -10.047 9.406 11.977 1 96.12 114 SER A O 1
ATOM 863 N N . GLU A 1 115 ? -8.242 10.398 12.75 1 96.06 115 GLU A N 1
ATOM 864 C CA . GLU A 1 115 ? -8.938 11.164 13.781 1 96.06 115 GLU A CA 1
ATOM 865 C C . GLU A 1 115 ? -8.5 12.633 13.773 1 96.06 115 GLU A C 1
ATOM 867 O O . GLU A 1 115 ? -7.336 12.938 14.039 1 96.06 115 GLU A O 1
ATOM 872 N N . PRO A 1 116 ? -9.43 13.5 13.5 1 94.69 116 PRO A N 1
ATOM 873 C CA . PRO A 1 116 ? -9.07 14.922 13.477 1 94.69 116 PRO A CA 1
ATOM 874 C C . PRO A 1 116 ? -8.617 15.445 14.836 1 94.69 116 PRO A C 1
ATOM 876 O O . PRO A 1 116 ? -9.125 15.008 15.867 1 94.69 116 PRO A O 1
ATOM 879 N N . VAL A 1 117 ? -7.543 16.203 14.805 1 90.56 117 VAL A N 1
ATOM 880 C CA . VAL A 1 117 ? -7.117 16.953 15.977 1 90.56 117 VAL A CA 1
ATOM 881 C C . VAL A 1 117 ? -7.793 18.312 15.992 1 90.56 117 VAL A C 1
ATOM 883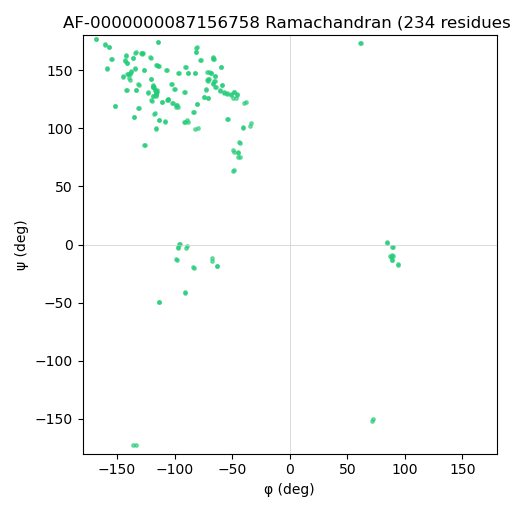 O O . VAL A 1 117 ? -7.742 19.047 15.008 1 90.56 117 VAL A O 1
ATOM 886 N N . LYS A 1 118 ? -8.805 18.484 16.875 1 75.5 118 LYS A N 1
ATOM 887 C CA . LYS A 1 118 ? -9.43 19.797 17.016 1 75.5 118 LYS A CA 1
ATOM 888 C C . LYS A 1 118 ? -8.578 20.719 17.891 1 75.5 118 LYS A C 1
ATOM 890 O O . LYS A 1 118 ? -8.281 20.391 19.047 1 75.5 118 LYS A O 1
ATOM 895 N N . ARG A 1 119 ? -7.809 21.609 17.156 1 61.84 119 ARG A N 1
ATOM 896 C CA . ARG A 1 119 ? -7.234 22.625 18.031 1 61.84 119 ARG A CA 1
ATOM 897 C C . ARG A 1 119 ? -8.102 23.891 18.031 1 61.84 119 ARG A C 1
ATOM 899 O O . ARG A 1 119 ? -8.812 24.156 17.078 1 61.84 119 ARG A O 1
ATOM 906 N N . MET B 1 1 ? 16.75 -26.797 -44.938 1 47.72 1 MET B N 1
ATOM 907 C CA . MET B 1 1 ? 15.758 -26.016 -44.219 1 47.72 1 MET B CA 1
ATOM 908 C C . MET B 1 1 ? 16.406 -25.203 -43.094 1 47.72 1 MET B C 1
ATOM 910 O O . MET B 1 1 ? 17.266 -25.719 -42.375 1 47.72 1 MET B O 1
ATOM 914 N N . PRO B 1 2 ? 16.5 -23.812 -43.188 1 51.38 2 PRO B N 1
ATOM 915 C CA . PRO B 1 2 ? 17.219 -23.094 -42.125 1 51.38 2 PRO B CA 1
ATOM 916 C C . PRO B 1 2 ? 16.688 -23.422 -40.719 1 51.38 2 PRO B C 1
ATOM 918 O O . PRO B 1 2 ? 15.492 -23.672 -40.562 1 51.38 2 PRO B O 1
ATOM 921 N N . ASN B 1 3 ? 17.406 -24.172 -39.875 1 52.75 3 ASN B N 1
ATOM 922 C CA . ASN B 1 3 ? 17.141 -24.375 -38.469 1 52.75 3 ASN B CA 1
ATOM 923 C C . ASN B 1 3 ? 16.906 -23.047 -37.75 1 52.75 3 ASN B C 1
ATOM 925 O O . ASN B 1 3 ? 17.859 -22.328 -37.438 1 52.75 3 ASN B O 1
ATOM 929 N N . THR B 1 4 ? 15.859 -22.344 -38.125 1 49.84 4 THR B N 1
ATOM 930 C CA . THR B 1 4 ? 15.562 -21.188 -37.281 1 49.84 4 THR B CA 1
ATOM 931 C C . THR B 1 4 ? 15.562 -21.578 -35.812 1 49.84 4 THR B C 1
ATOM 933 O O . THR B 1 4 ? 14.688 -22.328 -35.344 1 49.84 4 THR B O 1
ATOM 936 N N . VAL B 1 5 ? 16.656 -21.672 -35.281 1 50.5 5 VAL B N 1
ATOM 937 C CA . VAL B 1 5 ? 16.719 -21.75 -33.812 1 50.5 5 VAL B CA 1
ATOM 938 C C . VAL B 1 5 ? 15.766 -20.734 -33.188 1 50.5 5 VAL B C 1
ATOM 940 O O . VAL B 1 5 ? 15.922 -19.531 -33.406 1 50.5 5 VAL B O 1
ATOM 943 N N . MET B 1 6 ? 14.539 -21.047 -32.969 1 48.81 6 MET B N 1
ATOM 944 C CA . MET B 1 6 ? 13.672 -20.203 -32.156 1 48.81 6 MET B CA 1
ATOM 945 C C . MET B 1 6 ? 14.391 -19.75 -30.875 1 48.81 6 MET B C 1
ATOM 947 O O . MET B 1 6 ? 14.773 -20.578 -30.047 1 48.81 6 MET B O 1
ATOM 951 N N . HIS B 1 7 ? 15.219 -18.781 -30.969 1 48.97 7 HIS B N 1
ATOM 952 C CA . HIS B 1 7 ? 15.719 -18.188 -29.734 1 48.97 7 HIS B CA 1
ATOM 953 C C . HIS B 1 7 ? 14.648 -18.203 -28.641 1 48.97 7 HIS B C 1
ATOM 955 O O . HIS B 1 7 ? 13.516 -17.766 -28.875 1 48.97 7 HIS B O 1
ATOM 961 N N . ALA B 1 8 ? 14.727 -19.078 -27.734 1 52.31 8 ALA B N 1
ATOM 962 C CA . ALA B 1 8 ? 13.891 -19.078 -26.531 1 52.31 8 ALA B CA 1
ATOM 963 C C . ALA B 1 8 ? 13.773 -17.672 -25.953 1 52.31 8 ALA B C 1
ATOM 965 O O . ALA B 1 8 ? 14.766 -17.094 -25.5 1 52.31 8 ALA B O 1
ATOM 966 N N . GLN B 1 9 ? 13.031 -16.734 -26.453 1 57.41 9 GLN B N 1
ATOM 967 C CA . GLN B 1 9 ? 12.805 -15.398 -25.906 1 57.41 9 GLN B CA 1
ATOM 968 C C . GLN B 1 9 ? 12.641 -15.461 -24.391 1 57.41 9 GLN B C 1
ATOM 970 O O . GLN B 1 9 ? 11.859 -16.266 -23.875 1 57.41 9 GLN B O 1
ATOM 975 N N . GLU B 1 10 ? 13.75 -15.094 -23.75 1 63.41 10 GLU B N 1
ATOM 976 C CA . GLU B 1 10 ? 13.68 -15.055 -22.297 1 63.41 10 GLU B CA 1
ATOM 977 C C . GLU B 1 10 ? 12.344 -14.5 -21.812 1 63.41 10 GLU B C 1
ATOM 979 O O . GLU B 1 10 ? 11.812 -13.547 -22.406 1 63.41 10 GLU B O 1
ATOM 984 N N . ALA B 1 11 ? 11.703 -15.305 -21.062 1 70.38 11 ALA B N 1
ATOM 985 C CA . ALA B 1 11 ? 10.414 -14.883 -20.5 1 70.38 11 ALA B CA 1
ATOM 986 C C . ALA B 1 11 ? 10.508 -13.477 -19.906 1 70.38 11 ALA B C 1
ATOM 988 O O . ALA B 1 11 ? 11.492 -13.141 -19.25 1 70.38 11 ALA B O 1
ATOM 989 N N . PRO B 1 12 ? 9.633 -12.617 -20.344 1 86 12 PRO B N 1
ATOM 990 C CA . PRO B 1 12 ? 9.648 -11.258 -19.797 1 86 12 PRO B CA 1
ATOM 991 C C . PRO B 1 12 ? 9.703 -11.234 -18.266 1 86 12 PRO B C 1
ATOM 993 O O . PRO B 1 12 ? 9.039 -12.039 -17.609 1 86 12 PRO B O 1
ATOM 996 N N . LYS B 1 13 ? 10.609 -10.438 -17.75 1 92.88 13 LYS B N 1
ATOM 997 C CA . LYS B 1 13 ? 10.844 -10.391 -16.312 1 92.88 13 LYS B CA 1
ATOM 998 C C . LYS B 1 13 ? 10.094 -9.227 -15.68 1 92.88 13 LYS B C 1
ATOM 1000 O O . LYS B 1 13 ? 9.969 -8.156 -16.281 1 92.88 13 LYS B O 1
ATOM 1005 N N . LEU B 1 14 ? 9.703 -9.469 -14.461 1 97.81 14 LEU B N 1
ATOM 1006 C CA . LEU B 1 14 ? 9.086 -8.422 -13.656 1 97.81 14 LEU B CA 1
ATOM 1007 C C . LEU B 1 14 ? 10.086 -7.324 -13.328 1 97.81 14 LEU B C 1
ATOM 1009 O O . LEU B 1 14 ? 11.25 -7.609 -13.047 1 97.81 14 LEU B O 1
ATOM 1013 N N . LYS B 1 15 ? 9.672 -6.039 -13.375 1 98.25 15 LYS B N 1
ATOM 1014 C CA . LYS B 1 15 ? 10.445 -4.93 -12.828 1 98.25 15 LYS B CA 1
ATOM 1015 C C . LYS B 1 15 ? 9.938 -4.535 -11.445 1 98.25 15 LYS B C 1
ATOM 1017 O O . LYS B 1 15 ? 8.805 -4.082 -11.305 1 98.25 15 LYS B O 1
ATOM 1022 N N . ILE B 1 16 ? 10.766 -4.617 -10.461 1 98.25 16 ILE B N 1
ATOM 1023 C CA . ILE B 1 16 ? 10.383 -4.355 -9.078 1 98.25 16 ILE B CA 1
ATOM 1024 C C . ILE B 1 16 ? 11.047 -3.068 -8.594 1 98.25 16 ILE B C 1
ATOM 1026 O O . ILE B 1 16 ? 12.273 -2.934 -8.656 1 98.25 16 ILE B O 1
ATOM 1030 N N . THR B 1 17 ? 10.305 -2.111 -8.164 1 98.56 17 THR B N 1
ATOM 1031 C CA . THR B 1 17 ? 10.805 -0.848 -7.633 1 98.56 17 THR B CA 1
ATOM 1032 C C . THR B 1 17 ? 10.484 -0.72 -6.148 1 98.56 17 THR B C 1
ATOM 1034 O O . THR B 1 17 ? 9.328 -0.492 -5.773 1 98.56 17 THR B O 1
ATOM 1037 N N . PRO B 1 18 ? 11.492 -0.845 -5.285 1 98.31 18 PRO B N 1
ATOM 1038 C CA . PRO B 1 18 ? 11.234 -0.631 -3.859 1 98.31 18 PRO B CA 1
ATOM 1039 C C . PRO B 1 18 ? 10.844 0.81 -3.541 1 98.31 18 PRO B C 1
ATOM 1041 O O . PRO B 1 18 ? 11.391 1.746 -4.129 1 98.31 18 PRO B O 1
ATOM 1044 N N . LEU B 1 19 ? 9.883 0.973 -2.637 1 98.56 19 LEU B N 1
ATOM 1045 C CA . LEU B 1 19 ? 9.406 2.311 -2.297 1 98.56 19 LEU B CA 1
ATOM 1046 C C . LEU B 1 19 ? 9.766 2.664 -0.857 1 98.56 19 LEU B C 1
ATOM 1048 O O . LEU B 1 19 ? 10.242 3.771 -0.584 1 98.56 19 LEU B O 1
ATOM 1052 N N . GLN B 1 20 ? 9.469 1.778 0.105 1 97.94 20 GLN B N 1
ATOM 1053 C CA . GLN B 1 20 ? 9.773 2.047 1.505 1 97.94 20 GLN B CA 1
ATOM 1054 C C . GLN B 1 20 ? 9.828 0.754 2.314 1 97.94 20 GLN B C 1
ATOM 1056 O O . GLN B 1 20 ? 9.25 -0.258 1.918 1 97.94 20 GLN B O 1
ATOM 1061 N N . LYS B 1 21 ? 10.602 0.748 3.33 1 98.5 21 LYS B N 1
ATOM 1062 C CA . LYS B 1 21 ? 10.75 -0.253 4.383 1 98.5 21 LYS B CA 1
ATOM 1063 C C . LYS B 1 21 ? 10.805 0.4 5.762 1 98.5 21 LYS B C 1
ATOM 1065 O O . LYS B 1 21 ? 11.758 1.113 6.078 1 98.5 21 LYS B O 1
ATOM 1070 N N . GLU B 1 22 ? 9.75 0.206 6.547 1 98.44 22 GLU B N 1
ATOM 1071 C CA . GLU B 1 22 ? 9.594 0.903 7.82 1 98.44 22 GLU B CA 1
ATOM 1072 C C . GLU B 1 22 ? 9.164 -0.056 8.93 1 98.44 22 GLU B C 1
ATOM 1074 O O . GLU B 1 22 ? 8.477 -1.044 8.664 1 98.44 22 GLU B O 1
ATOM 1079 N N . PRO B 1 23 ? 9.516 0.238 10.156 1 97.88 23 PRO B N 1
ATOM 1080 C CA . PRO B 1 23 ? 9.062 -0.616 11.25 1 97.88 23 PRO B CA 1
ATOM 1081 C C . PRO B 1 23 ? 7.547 -0.589 11.438 1 97.88 23 PRO B C 1
ATOM 1083 O O . PRO B 1 23 ? 6.895 0.392 11.062 1 97.88 23 PRO B O 1
ATOM 1086 N N . LEU B 1 24 ? 7.027 -1.678 11.797 1 98.19 24 LEU B N 1
ATOM 1087 C CA . LEU B 1 24 ? 5.668 -1.707 12.328 1 98.19 24 LEU B CA 1
ATOM 1088 C C . LEU B 1 24 ? 5.656 -1.358 13.812 1 98.19 24 LEU B C 1
ATOM 1090 O O . LEU B 1 24 ? 6.191 -2.105 14.633 1 98.19 24 LEU B O 1
ATOM 1094 N N . THR B 1 25 ? 5.066 -0.238 14.148 1 97 25 THR B N 1
ATOM 1095 C CA . THR B 1 25 ? 5.129 0.241 15.531 1 97 25 THR B CA 1
ATOM 1096 C C . THR B 1 25 ? 4.5 -0.772 16.484 1 97 25 THR B C 1
ATOM 1098 O O . THR B 1 25 ? 3.416 -1.295 16.219 1 97 25 THR B O 1
ATOM 1101 N N . GLY B 1 26 ? 5.176 -1.069 17.547 1 94.88 26 GLY B N 1
ATOM 1102 C CA . GLY B 1 26 ? 4.691 -1.997 18.562 1 94.88 26 GLY B CA 1
ATOM 1103 C C . GLY B 1 26 ? 5.094 -3.436 18.297 1 94.88 26 GLY B C 1
ATOM 1104 O O . GLY B 1 26 ? 4.844 -4.32 19.109 1 94.88 26 GLY B O 1
ATOM 1105 N N . GLN B 1 27 ? 5.645 -3.709 17.109 1 95.69 27 GLN B N 1
ATOM 1106 C CA . GLN B 1 27 ? 6.172 -5.02 16.75 1 95.69 27 GLN B CA 1
ATOM 1107 C C . GLN B 1 27 ? 7.613 -4.922 16.266 1 95.69 27 GLN B C 1
ATOM 1109 O O . GLN B 1 27 ? 7.867 -4.941 15.055 1 95.69 27 GLN B O 1
ATOM 1114 N N . PRO B 1 28 ? 8.516 -4.941 17.203 1 95.25 28 PRO B N 1
ATOM 1115 C CA . PRO B 1 28 ? 9.906 -4.609 16.891 1 95.25 28 PRO B CA 1
ATOM 1116 C C . PRO B 1 28 ? 10.539 -5.598 15.906 1 95.25 28 PRO B C 1
ATOM 1118 O O . PRO B 1 28 ? 11.547 -5.281 15.273 1 95.25 28 PRO B O 1
ATOM 1121 N N . ASP B 1 29 ? 9.953 -6.738 15.773 1 96.38 29 ASP B N 1
AT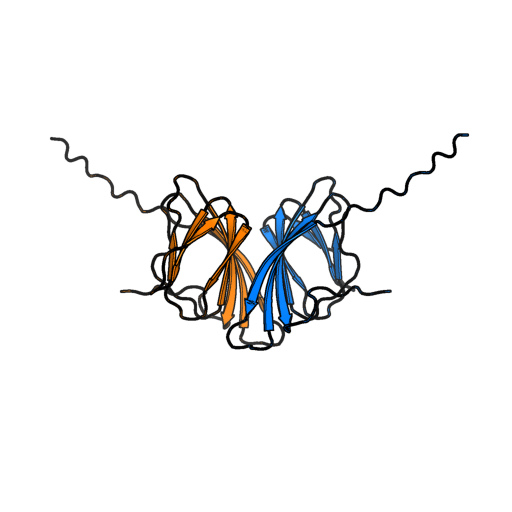OM 1122 C CA . ASP B 1 29 ? 10.539 -7.742 14.891 1 96.38 29 ASP B CA 1
ATOM 1123 C C . ASP B 1 29 ? 9.914 -7.688 13.5 1 96.38 29 ASP B C 1
ATOM 1125 O O . ASP B 1 29 ? 10.289 -8.461 12.617 1 96.38 29 ASP B O 1
ATOM 1129 N N . LYS B 1 30 ? 8.977 -6.777 13.312 1 97.44 30 LYS B N 1
ATOM 1130 C CA . LYS B 1 30 ? 8.266 -6.723 12.039 1 97.44 30 LYS B CA 1
ATOM 1131 C C . LYS B 1 30 ? 8.547 -5.414 11.305 1 97.44 30 LYS B C 1
ATOM 1133 O O . LYS B 1 30 ? 8.914 -4.414 11.93 1 97.44 30 LYS B O 1
ATOM 1138 N N . GLU B 1 31 ? 8.406 -5.488 10.055 1 98.31 31 GLU B N 1
ATOM 1139 C CA . GLU B 1 31 ? 8.492 -4.309 9.203 1 98.31 31 GLU B CA 1
ATOM 1140 C C . GLU B 1 31 ? 7.461 -4.367 8.078 1 98.31 31 GLU B C 1
ATOM 1142 O O . GLU B 1 31 ? 6.949 -5.441 7.754 1 98.31 31 GLU B O 1
ATOM 1147 N N . VAL B 1 32 ? 7.133 -3.215 7.586 1 98.69 32 VAL B N 1
ATOM 1148 C CA . VAL B 1 32 ? 6.25 -3.051 6.434 1 98.69 32 VAL B CA 1
ATOM 1149 C C . VAL B 1 32 ? 7.07 -2.637 5.215 1 98.69 32 VAL B C 1
ATOM 1151 O O . VAL B 1 32 ? 7.832 -1.67 5.27 1 98.69 32 VAL B O 1
ATOM 1154 N N . VAL B 1 33 ? 6.941 -3.426 4.145 1 98.75 33 VAL B N 1
ATOM 1155 C CA . VAL B 1 33 ? 7.664 -3.189 2.9 1 98.75 33 VAL B CA 1
ATOM 1156 C C . VAL B 1 33 ? 6.68 -2.881 1.777 1 98.75 33 VAL B C 1
ATOM 1158 O O . VAL B 1 33 ? 5.688 -3.596 1.599 1 98.75 33 VAL B O 1
ATOM 1161 N N . ALA B 1 34 ? 6.867 -1.807 1.056 1 98.81 34 ALA B N 1
ATOM 1162 C CA . ALA B 1 34 ? 6.047 -1.448 -0.097 1 98.81 34 ALA B CA 1
ATOM 1163 C C . ALA B 1 34 ? 6.891 -1.339 -1.362 1 98.81 34 ALA B C 1
ATOM 1165 O O . ALA B 1 34 ? 8.023 -0.843 -1.32 1 98.81 34 ALA B O 1
ATOM 1166 N N . LEU B 1 35 ? 6.34 -1.762 -2.439 1 98.69 35 LEU B N 1
ATOM 1167 C CA . LEU B 1 35 ? 7.035 -1.694 -3.719 1 98.69 35 LEU B CA 1
ATOM 1168 C C . LEU B 1 35 ? 6.047 -1.648 -4.875 1 98.69 35 LEU B C 1
ATOM 1170 O O . LEU B 1 35 ? 4.871 -1.976 -4.703 1 98.69 35 LEU B O 1
ATOM 1174 N N . ILE B 1 36 ? 6.457 -1.193 -6.008 1 98.81 36 ILE B N 1
ATOM 1175 C CA . ILE B 1 36 ? 5.723 -1.274 -7.266 1 98.81 36 ILE B CA 1
ATOM 1176 C C . ILE B 1 36 ? 6.305 -2.391 -8.133 1 98.81 36 ILE B C 1
ATOM 1178 O O . ILE B 1 36 ? 7.523 -2.549 -8.211 1 98.81 36 ILE B O 1
ATOM 1182 N N . VAL B 1 37 ? 5.418 -3.141 -8.75 1 98.81 37 VAL B N 1
ATOM 1183 C CA . VAL B 1 37 ? 5.832 -4.145 -9.727 1 98.81 37 VAL B CA 1
ATOM 1184 C C . VAL B 1 37 ? 5.238 -3.812 -11.086 1 98.81 37 VAL B C 1
ATOM 1186 O O . VAL B 1 37 ? 4.031 -3.594 -11.211 1 98.81 37 VAL B O 1
ATOM 1189 N N . GLU B 1 38 ? 6.012 -3.75 -12.062 1 98.81 38 GLU B N 1
ATOM 1190 C CA . GLU B 1 38 ? 5.578 -3.658 -13.453 1 98.81 38 GLU B CA 1
ATOM 1191 C C . GLU B 1 38 ? 5.648 -5.016 -14.141 1 98.81 38 GLU B C 1
ATOM 1193 O O . GLU B 1 38 ? 6.664 -5.711 -14.062 1 98.81 38 GLU B O 1
ATOM 1198 N N . TRP B 1 39 ? 4.617 -5.309 -14.82 1 98.69 39 TRP B N 1
ATOM 1199 C CA . TRP B 1 39 ? 4.41 -6.621 -15.422 1 98.69 39 TRP B CA 1
ATOM 1200 C C . TRP B 1 39 ? 4.375 -6.52 -16.938 1 98.69 39 TRP B C 1
ATOM 1202 O O . TRP B 1 39 ? 3.34 -6.191 -17.531 1 98.69 39 TRP B O 1
ATOM 1212 N N . PRO B 1 40 ? 5.465 -6.836 -17.625 1 98.38 40 PRO B N 1
ATOM 1213 C CA . PRO B 1 40 ? 5.352 -7 -19.078 1 98.38 40 PRO B CA 1
ATOM 1214 C C . PRO B 1 40 ? 4.363 -8.094 -19.469 1 98.38 40 PRO B C 1
ATOM 1216 O O . PRO B 1 40 ? 4.117 -9.016 -18.688 1 98.38 40 PRO B O 1
ATOM 1219 N N . PRO B 1 41 ? 3.785 -7.938 -20.672 1 97.81 41 PRO B N 1
ATOM 1220 C CA . PRO B 1 41 ? 2.908 -9.016 -21.141 1 97.81 41 PRO B CA 1
ATOM 1221 C C . PRO B 1 41 ? 3.566 -10.391 -21.062 1 97.81 41 PRO B C 1
ATOM 1223 O O . PRO B 1 41 ? 4.723 -10.555 -21.453 1 97.81 41 PRO B O 1
ATOM 1226 N N . GLY B 1 42 ? 2.861 -11.297 -20.453 1 96.88 42 GLY B N 1
ATOM 1227 C CA . GLY B 1 42 ? 3.324 -12.68 -20.422 1 96.88 42 GLY B CA 1
ATOM 1228 C C . GLY B 1 42 ? 4.203 -12.977 -19.219 1 96.88 42 GLY B C 1
ATOM 1229 O O . GLY B 1 42 ? 4.602 -14.117 -19 1 96.88 42 GLY B O 1
ATOM 1230 N N . SER B 1 43 ? 4.484 -11.977 -18.391 1 97.75 43 SER B N 1
ATOM 1231 C CA . SER B 1 43 ? 5.344 -12.18 -17.234 1 97.75 43 SER B CA 1
ATOM 1232 C C . SER B 1 43 ? 4.566 -12.789 -16.062 1 97.75 43 SER B C 1
ATOM 1234 O O . SER B 1 43 ? 3.336 -12.797 -16.078 1 97.75 43 SER B O 1
ATOM 1236 N N . GLY B 1 44 ? 5.367 -13.281 -15.07 1 97.31 44 GLY B N 1
ATOM 1237 C CA . GLY B 1 44 ? 4.754 -13.891 -13.906 1 97.31 44 GLY B CA 1
ATOM 1238 C C . GLY B 1 44 ? 5.734 -14.141 -12.773 1 97.31 44 GLY B C 1
ATOM 1239 O O . GLY B 1 44 ? 6.934 -13.898 -12.922 1 97.31 44 GLY B O 1
ATOM 1240 N N . THR B 1 45 ? 5.195 -14.633 -11.688 1 97.12 45 THR B N 1
ATOM 1241 C CA . THR B 1 45 ? 6.008 -14.742 -10.477 1 97.12 45 THR B CA 1
ATOM 1242 C C . THR B 1 45 ? 6.539 -16.156 -10.305 1 97.12 45 THR B C 1
ATOM 1244 O O . THR B 1 45 ? 7.441 -16.391 -9.5 1 97.12 45 THR B O 1
ATOM 1247 N N . GLY B 1 46 ? 6.016 -17.094 -11.07 1 95.5 46 GLY B N 1
ATOM 1248 C CA . GLY B 1 46 ? 6.219 -18.469 -10.648 1 95.5 46 GLY B CA 1
ATOM 1249 C C . GLY B 1 46 ? 5.613 -18.781 -9.289 1 95.5 46 GLY B C 1
ATOM 1250 O O . GLY B 1 46 ? 5.141 -17.875 -8.594 1 95.5 46 GLY B O 1
ATOM 1251 N N . LEU B 1 47 ? 5.625 -20.062 -8.852 1 96.94 47 LEU B N 1
ATOM 1252 C CA . LEU B 1 47 ? 5.113 -20.453 -7.539 1 96.94 47 LEU B CA 1
ATOM 1253 C C . LEU B 1 47 ? 6.055 -20 -6.434 1 96.94 47 LEU B C 1
ATOM 1255 O O . LEU B 1 47 ? 7.27 -20.188 -6.523 1 96.94 47 LEU B O 1
ATOM 1259 N N . HIS B 1 48 ? 5.523 -19.406 -5.41 1 97.94 48 HIS B N 1
ATOM 1260 C CA . HIS B 1 48 ? 6.301 -18.906 -4.281 1 97.94 48 HIS B CA 1
ATOM 1261 C C . HIS B 1 48 ? 5.426 -18.703 -3.051 1 97.94 48 HIS B C 1
ATOM 1263 O O . HIS B 1 48 ? 4.215 -18.922 -3.104 1 97.94 48 HIS B O 1
ATOM 1269 N N . THR B 1 49 ? 6.016 -18.422 -1.923 1 97.56 49 THR B N 1
ATOM 1270 C CA . THR B 1 49 ? 5.371 -18.047 -0.668 1 97.56 49 THR B CA 1
ATOM 1271 C C . THR B 1 49 ? 5.969 -16.75 -0.114 1 97.56 49 THR B C 1
ATOM 1273 O O . THR B 1 49 ? 6.977 -16.266 -0.625 1 97.56 49 THR B O 1
ATOM 1276 N N . HIS B 1 50 ? 5.316 -16.188 0.781 1 96.75 50 HIS B N 1
ATOM 1277 C CA . HIS B 1 50 ? 5.82 -15.07 1.577 1 96.75 50 HIS B CA 1
ATOM 1278 C C . HIS B 1 50 ? 5.875 -15.438 3.059 1 96.75 50 HIS B C 1
ATOM 1280 O O . HIS B 1 50 ? 4.957 -16.062 3.58 1 96.75 50 HIS B O 1
ATOM 1286 N N . PRO B 1 51 ? 7.008 -15.039 3.742 1 95.5 51 PRO B N 1
ATOM 1287 C CA . PRO B 1 51 ? 7.07 -15.289 5.184 1 95.5 51 PRO B CA 1
ATOM 1288 C C . PRO B 1 51 ? 6.074 -14.453 5.973 1 95.5 51 PRO B C 1
ATOM 1290 O O . PRO B 1 51 ? 5.855 -14.695 7.164 1 95.5 51 PRO B O 1
ATOM 1293 N N . GLY B 1 52 ? 5.449 -13.445 5.484 1 97.25 52 GLY B N 1
ATOM 1294 C CA . GLY B 1 52 ? 4.418 -12.586 6.047 1 97.25 52 GLY B CA 1
ATOM 1295 C C . GLY B 1 52 ? 3.258 -12.352 5.102 1 97.25 52 GLY B C 1
ATOM 1296 O O . GLY B 1 52 ? 3.137 -13.023 4.074 1 97.25 52 GLY B O 1
ATOM 1297 N N . ASP B 1 53 ? 2.344 -11.422 5.539 1 98.5 53 ASP B N 1
ATOM 1298 C CA . ASP B 1 53 ? 1.191 -11.086 4.711 1 98.5 53 ASP B CA 1
ATOM 1299 C C . ASP B 1 53 ? 1.612 -10.281 3.484 1 98.5 53 ASP B C 1
ATOM 1301 O O . ASP B 1 53 ? 2.469 -9.398 3.58 1 98.5 53 ASP B O 1
ATOM 1305 N N . GLU B 1 54 ? 1.016 -10.531 2.346 1 98.81 54 GLU B N 1
ATOM 1306 C CA . GLU B 1 54 ? 1.095 -9.68 1.157 1 98.81 54 GLU B CA 1
ATOM 1307 C C . GLU B 1 54 ? -0.272 -9.109 0.799 1 98.81 54 GLU B C 1
ATOM 1309 O O . GLU B 1 54 ? -1.261 -9.836 0.724 1 98.81 54 GLU B O 1
ATOM 1314 N N . TYR B 1 55 ? -0.358 -7.848 0.586 1 98.88 55 TYR B N 1
ATOM 1315 C CA . TYR B 1 55 ? -1.519 -7.117 0.087 1 98.88 55 TYR B CA 1
ATOM 1316 C C . TYR B 1 55 ? -1.212 -6.453 -1.25 1 98.88 55 TYR B C 1
ATOM 1318 O O . TYR B 1 55 ? -0.442 -5.492 -1.31 1 98.88 55 TYR B O 1
ATOM 1326 N N . THR B 1 56 ? -1.857 -6.938 -2.324 1 98.94 56 THR B N 1
ATOM 1327 C CA . THR B 1 56 ? -1.537 -6.457 -3.664 1 98.94 56 THR B CA 1
ATOM 1328 C C . THR B 1 56 ? -2.732 -5.734 -4.281 1 98.94 56 THR B C 1
ATOM 1330 O O . THR B 1 56 ? -3.859 -6.238 -4.234 1 98.94 56 THR B O 1
ATOM 1333 N N . THR B 1 57 ? -2.523 -4.59 -4.812 1 98.94 57 THR B N 1
ATOM 1334 C CA . THR B 1 57 ? -3.516 -3.844 -5.574 1 98.94 57 THR B CA 1
ATOM 1335 C C . THR B 1 57 ? -3.057 -3.652 -7.02 1 98.94 57 THR B C 1
ATOM 1337 O O . THR B 1 57 ? -1.919 -3.244 -7.266 1 98.94 57 THR B O 1
ATOM 1340 N N . VAL B 1 58 ? -3.971 -3.928 -7.969 1 98.94 58 VAL B N 1
ATOM 1341 C CA . VAL B 1 58 ? -3.678 -3.645 -9.367 1 98.94 58 VAL B CA 1
ATOM 1342 C C . VAL B 1 58 ? -3.902 -2.16 -9.656 1 98.94 58 VAL B C 1
ATOM 1344 O O . VAL B 1 58 ? -4.996 -1.637 -9.422 1 98.94 58 VAL B O 1
ATOM 1347 N N . LEU B 1 59 ? -2.834 -1.52 -10.094 1 98.81 59 LEU B N 1
ATOM 1348 C CA . LEU B 1 59 ? -2.928 -0.101 -10.422 1 98.81 59 LEU B CA 1
ATOM 1349 C C . LEU B 1 59 ? -3.295 0.098 -11.883 1 98.81 59 LEU B C 1
ATOM 1351 O O . LEU B 1 59 ? -4.008 1.044 -12.234 1 98.81 59 LEU B O 1
ATOM 1355 N N . GLU B 1 60 ? -2.732 -0.649 -12.719 1 98.75 60 GLU B N 1
ATOM 1356 C CA . GLU B 1 60 ? -2.951 -0.632 -14.164 1 98.75 60 GLU B CA 1
ATOM 1357 C C . GLU B 1 60 ? -3.01 -2.049 -14.727 1 98.75 60 GLU B C 1
ATOM 1359 O O . GLU B 1 60 ? -2.279 -2.932 -14.281 1 98.75 60 GLU B O 1
ATOM 1364 N N . GLY B 1 61 ? -3.85 -2.252 -15.805 1 98.69 61 GLY B N 1
ATOM 1365 C CA . GLY B 1 61 ? -3.924 -3.537 -16.484 1 98.69 61 GLY B CA 1
ATOM 1366 C C . GLY B 1 61 ? -4.625 -4.602 -15.664 1 98.69 61 GLY B C 1
ATOM 1367 O O . GLY B 1 61 ? -5.621 -4.324 -14.992 1 98.69 61 GLY B O 1
ATOM 1368 N N . GLU B 1 62 ? -4.23 -5.828 -15.883 1 98.81 62 GLU B N 1
ATOM 1369 C CA . GLU B 1 62 ? -4.828 -6.957 -15.172 1 98.81 62 GLU B CA 1
ATOM 1370 C C . GLU B 1 62 ? -3.764 -7.965 -14.742 1 98.81 62 GLU B C 1
ATOM 1372 O O . GLU B 1 62 ? -2.729 -8.102 -15.398 1 98.81 62 GLU B O 1
ATOM 1377 N N . VAL B 1 63 ? -4.012 -8.57 -13.688 1 98.88 63 VAL B N 1
ATOM 1378 C CA . VAL B 1 63 ? -3.156 -9.625 -13.148 1 98.88 63 VAL B CA 1
ATOM 1379 C C . VAL B 1 63 ? -4.008 -10.82 -12.727 1 98.88 63 VAL B C 1
ATOM 1381 O O . VAL B 1 63 ? -5.055 -10.648 -12.102 1 98.88 63 VAL B O 1
ATOM 1384 N N . VAL B 1 64 ? -3.582 -11.992 -13.125 1 98.88 64 VAL B N 1
ATOM 1385 C CA . VAL B 1 64 ? -4.254 -13.227 -12.734 1 98.88 64 VAL B CA 1
ATOM 1386 C C . VAL B 1 64 ? -3.535 -13.852 -11.539 1 98.88 64 VAL B C 1
ATOM 1388 O O . VAL B 1 64 ? -2.352 -14.18 -11.625 1 98.88 64 VAL B O 1
ATOM 1391 N N . GLY B 1 65 ? -4.227 -13.984 -10.43 1 98.69 65 GLY B N 1
ATOM 1392 C CA . GLY B 1 65 ? -3.691 -14.633 -9.242 1 98.69 65 GLY B CA 1
ATOM 1393 C C . GLY B 1 65 ? -4.301 -15.992 -8.977 1 98.69 65 GLY B C 1
ATOM 1394 O O . GLY B 1 65 ? -5.477 -16.219 -9.273 1 98.69 65 GLY B O 1
ATOM 1395 N N . ARG B 1 66 ? -3.453 -16.828 -8.352 1 98.19 66 ARG B N 1
ATOM 1396 C CA . ARG B 1 66 ? -3.959 -18.156 -7.992 1 98.19 66 ARG B CA 1
ATOM 1397 C C . ARG B 1 66 ? -3.24 -18.703 -6.766 1 98.19 66 ARG B C 1
ATOM 1399 O O . ARG B 1 66 ? -2.018 -18.859 -6.773 1 98.19 66 ARG B O 1
ATOM 1406 N N . LYS B 1 67 ? -4.055 -18.938 -5.746 1 98.12 67 LYS B N 1
ATOM 1407 C CA . LYS B 1 67 ? -3.551 -19.719 -4.613 1 98.12 67 LYS B CA 1
ATOM 1408 C C . LYS B 1 67 ? -3.629 -21.219 -4.895 1 98.12 67 LYS B C 1
ATOM 1410 O O . LYS B 1 67 ? -4.551 -21.672 -5.562 1 98.12 67 LYS B O 1
ATOM 1415 N N . GLU B 1 68 ? -2.67 -21.891 -4.32 1 95.12 68 GLU B N 1
ATOM 1416 C CA . GLU B 1 68 ? -2.705 -23.344 -4.492 1 95.12 68 GLU B CA 1
ATOM 1417 C C . GLU B 1 68 ? -4.02 -23.922 -3.982 1 95.12 68 GLU B C 1
ATOM 1419 O O . GLU B 1 68 ? -4.465 -23.609 -2.879 1 95.12 68 GLU B O 1
ATOM 1424 N N . GLY B 1 69 ? -4.582 -24.719 -4.805 1 95.31 69 GLY B N 1
ATOM 1425 C CA . GLY B 1 69 ? -5.828 -25.375 -4.445 1 95.31 69 GLY B CA 1
ATOM 1426 C C . GLY B 1 69 ? -7.055 -24.531 -4.715 1 95.31 69 GLY B C 1
ATOM 1427 O O . GLY B 1 69 ? -8.18 -24.938 -4.395 1 95.31 69 GLY B O 1
ATOM 1428 N N . SER B 1 70 ? -6.926 -23.391 -5.223 1 97.12 70 SER B N 1
ATOM 1429 C CA . SER B 1 70 ? -8.047 -22.5 -5.512 1 97.12 70 SER B CA 1
ATOM 1430 C C . SER B 1 70 ? -8.102 -22.141 -6.992 1 97.12 70 SER B C 1
ATOM 1432 O O . SER B 1 70 ? -7.113 -22.312 -7.715 1 97.12 70 SER B O 1
ATOM 1434 N N . GLU B 1 71 ? -9.219 -21.688 -7.402 1 97.94 71 GLU B N 1
ATOM 1435 C CA . GLU B 1 71 ? -9.359 -21.219 -8.773 1 97.94 71 GLU B CA 1
ATOM 1436 C C . GLU B 1 71 ? -8.617 -19.891 -8.977 1 97.94 71 GLU B C 1
ATOM 1438 O O . GLU B 1 71 ? -8.539 -19.078 -8.055 1 97.94 71 GLU B O 1
ATOM 1443 N N . ALA B 1 72 ? -8.141 -19.75 -10.227 1 98.44 72 ALA B N 1
ATOM 1444 C CA . ALA B 1 72 ? -7.52 -18.484 -10.586 1 98.44 72 ALA B CA 1
ATOM 1445 C C . ALA B 1 72 ? -8.555 -17.359 -10.633 1 98.44 72 ALA B C 1
ATOM 1447 O O . ALA B 1 72 ? -9.703 -17.594 -11.008 1 98.44 72 ALA B O 1
ATOM 1448 N N . LYS B 1 73 ? -8.109 -16.203 -10.297 1 98.75 73 LYS B N 1
ATOM 1449 C CA . LYS B 1 73 ? -8.945 -15.008 -10.383 1 98.75 73 LYS B CA 1
ATOM 1450 C C . LYS B 1 73 ? -8.211 -13.867 -11.078 1 98.75 73 LYS B C 1
ATOM 1452 O O . LYS B 1 73 ? -7.02 -13.648 -10.836 1 98.75 73 LYS B O 1
ATOM 1457 N N . THR B 1 74 ? -8.953 -13.164 -11.945 1 98.88 74 THR B N 1
ATOM 1458 C CA . THR B 1 74 ? -8.406 -11.984 -12.609 1 98.88 74 THR B CA 1
ATOM 1459 C C . THR B 1 74 ? -8.719 -10.727 -11.805 1 98.88 74 THR B C 1
ATOM 1461 O O . THR B 1 74 ? -9.867 -10.5 -11.414 1 98.88 74 THR B O 1
ATOM 1464 N N . TYR B 1 75 ? -7.73 -9.945 -11.586 1 98.81 75 TYR B N 1
ATOM 1465 C CA . TYR B 1 75 ? -7.867 -8.664 -10.914 1 98.81 75 TYR B CA 1
ATOM 1466 C C . TYR B 1 75 ? -7.512 -7.512 -11.844 1 98.81 75 TYR B C 1
ATOM 1468 O O . TYR B 1 75 ? -6.477 -7.547 -12.516 1 98.81 75 TYR B O 1
ATOM 1476 N N . THR B 1 76 ? -8.367 -6.5 -11.875 1 98.81 76 THR B N 1
ATOM 1477 C CA . THR B 1 76 ? -8.133 -5.336 -12.719 1 98.81 76 THR B CA 1
ATOM 1478 C C . THR B 1 76 ? -7.895 -4.09 -11.875 1 98.81 76 THR B C 1
ATOM 1480 O O . THR B 1 76 ? -7.957 -4.145 -10.648 1 98.81 76 THR B O 1
ATOM 1483 N N . ALA B 1 77 ? -7.543 -2.998 -12.602 1 98.56 77 ALA B N 1
ATOM 1484 C CA . ALA B 1 77 ? -7.18 -1.766 -11.906 1 98.56 77 ALA B CA 1
ATOM 1485 C C . ALA B 1 77 ? -8.18 -1.448 -10.797 1 98.56 77 ALA B C 1
ATOM 1487 O O . ALA B 1 77 ? -9.391 -1.462 -11.016 1 98.56 77 ALA B O 1
ATOM 1488 N N . GLY B 1 78 ? -7.645 -1.206 -9.641 1 98.38 78 GLY B N 1
ATOM 1489 C CA . GLY B 1 78 ? -8.461 -0.864 -8.484 1 98.38 78 GLY B CA 1
ATOM 1490 C C . GLY B 1 78 ? -8.82 -2.066 -7.633 1 98.38 78 GLY B C 1
ATOM 1491 O O . GLY B 1 78 ? -9.25 -1.914 -6.488 1 98.38 78 GLY B O 1
ATOM 1492 N N . GLN B 1 79 ? -8.703 -3.232 -8.133 1 98.75 79 GLN B N 1
ATOM 1493 C CA . GLN B 1 79 ? -8.992 -4.438 -7.359 1 98.75 79 GLN B CA 1
ATOM 1494 C C . GLN B 1 79 ? -7.738 -4.938 -6.645 1 98.75 79 GLN B C 1
ATOM 1496 O O . GLN B 1 79 ? -6.617 -4.668 -7.082 1 98.75 79 GLN B O 1
ATOM 1501 N N . SER B 1 80 ? -7.977 -5.625 -5.535 1 98.81 80 SER B N 1
ATOM 1502 C CA . SER B 1 80 ? -6.883 -6.055 -4.672 1 98.81 80 SER B CA 1
ATOM 1503 C C . SER B 1 80 ? -7.078 -7.492 -4.207 1 98.81 80 SER B C 1
ATOM 1505 O O . SER B 1 80 ? -8.188 -8.023 -4.254 1 98.81 80 SER B O 1
ATOM 1507 N N . TYR B 1 81 ? -5.988 -8.125 -3.77 1 98.69 81 TYR B N 1
ATOM 1508 C CA . TYR B 1 81 ? -6.051 -9.445 -3.15 1 98.69 81 TYR B CA 1
ATOM 1509 C C . TYR B 1 81 ? -5.035 -9.562 -2.02 1 98.69 81 TYR B C 1
ATOM 1511 O O . TYR B 1 81 ? -4.098 -8.766 -1.931 1 98.69 81 TYR B O 1
ATOM 1519 N N . HIS B 1 82 ? -5.297 -10.492 -1.148 1 98.62 82 HIS B N 1
ATOM 1520 C CA . HIS B 1 82 ? -4.469 -10.789 0.017 1 98.62 82 HIS B CA 1
ATOM 1521 C C . HIS B 1 82 ? -3.963 -12.227 -0.013 1 98.62 82 HIS B C 1
ATOM 1523 O O . HIS B 1 82 ? -4.746 -13.156 -0.209 1 98.62 82 HIS B O 1
ATOM 1529 N N . ASN B 1 83 ? -2.68 -12.406 0.067 1 98.44 83 ASN B N 1
ATOM 1530 C CA . ASN B 1 83 ? -2.064 -13.703 0.3 1 98.44 83 ASN B CA 1
ATOM 1531 C C . ASN B 1 83 ? -1.523 -13.828 1.723 1 98.44 83 ASN B C 1
ATOM 1533 O O . ASN B 1 83 ? -0.656 -13.047 2.127 1 98.44 83 ASN B O 1
ATOM 1537 N N . GLU B 1 84 ? -1.923 -14.82 2.445 1 97.69 84 GLU B N 1
ATOM 1538 C CA . GLU B 1 84 ? -1.496 -15.055 3.822 1 97.69 84 GLU B CA 1
ATOM 1539 C C . GLU B 1 84 ? -0.096 -15.656 3.873 1 97.69 84 GLU B C 1
ATOM 1541 O O . GLU B 1 84 ? 0.36 -16.266 2.898 1 97.69 84 GLU B O 1
ATOM 1546 N N . PRO B 1 85 ? 0.539 -15.484 5.09 1 97.56 85 PRO B N 1
ATOM 1547 C CA . PRO B 1 85 ? 1.87 -16.078 5.23 1 97.56 85 PRO B CA 1
ATOM 1548 C C . PRO B 1 85 ? 1.89 -17.562 4.91 1 97.56 85 PRO B C 1
ATOM 1550 O O . PRO B 1 85 ? 1.02 -18.312 5.367 1 97.56 85 PRO B O 1
ATOM 1553 N N . GLY B 1 86 ? 2.834 -17.922 4.043 1 96.75 86 GLY B N 1
ATOM 1554 C CA . GLY B 1 86 ? 3.094 -19.328 3.824 1 96.75 86 GLY B CA 1
ATOM 1555 C C . GLY B 1 86 ? 2.223 -19.938 2.742 1 96.75 86 GLY B C 1
ATOM 1556 O O . GLY B 1 86 ? 2.443 -21.078 2.326 1 96.75 86 GLY B O 1
ATOM 1557 N N . VAL B 1 87 ? 1.225 -19.281 2.262 1 97.56 87 VAL B N 1
ATOM 1558 C CA . VAL B 1 87 ? 0.346 -19.812 1.223 1 97.56 87 VAL B CA 1
ATOM 1559 C C . VAL B 1 87 ? 1.092 -19.859 -0.109 1 97.56 87 VAL B C 1
ATOM 1561 O O . VAL B 1 87 ? 1.677 -18.859 -0.539 1 97.56 87 VAL B O 1
ATOM 1564 N N . VAL B 1 88 ? 1.095 -21.016 -0.709 1 98.12 88 VAL B N 1
ATOM 1565 C CA . VAL B 1 88 ? 1.691 -21.172 -2.031 1 98.12 88 VAL B CA 1
ATOM 1566 C C . VAL B 1 88 ? 0.774 -20.547 -3.086 1 98.12 88 VAL B C 1
ATOM 1568 O O . VAL B 1 88 ? -0.416 -20.859 -3.145 1 98.12 88 VAL B O 1
ATOM 1571 N N . HIS B 1 89 ? 1.318 -19.672 -3.898 1 98.56 89 HIS B N 1
ATOM 1572 C CA . HIS B 1 89 ? 0.519 -18.984 -4.902 1 98.56 89 HIS B CA 1
ATOM 1573 C C . HIS B 1 89 ? 1.389 -18.484 -6.051 1 98.56 89 HIS B C 1
ATOM 1575 O O . HIS B 1 89 ? 2.613 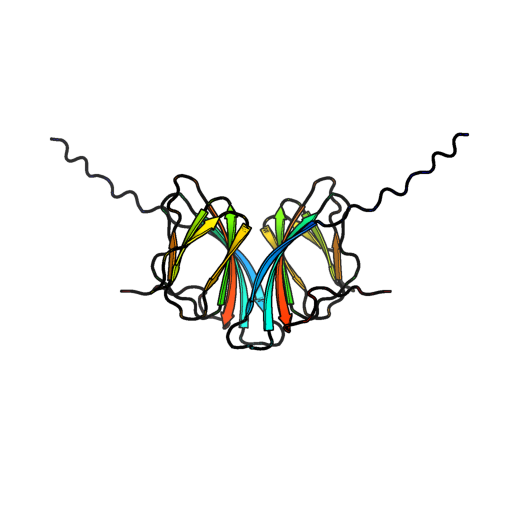-18.625 -6.012 1 98.56 89 HIS B O 1
ATOM 1581 N N . GLU B 1 90 ? 0.752 -18.031 -7.098 1 98 90 GLU B N 1
ATOM 1582 C CA . GLU B 1 90 ? 1.386 -17.359 -8.227 1 98 90 GLU B CA 1
ATOM 1583 C C . GLU B 1 90 ? 0.513 -16.219 -8.75 1 98 90 GLU B C 1
ATOM 1585 O O . GLU B 1 90 ? -0.676 -16.156 -8.43 1 98 90 GLU B O 1
ATOM 1590 N N . ALA B 1 91 ? 1.095 -15.375 -9.484 1 98.5 91 ALA B N 1
ATOM 1591 C CA . ALA B 1 91 ? 0.412 -14.328 -10.234 1 98.5 91 ALA B CA 1
ATOM 1592 C C . ALA B 1 91 ? 1.059 -14.133 -11.609 1 98.5 91 ALA B C 1
ATOM 1594 O O . ALA B 1 91 ? 2.277 -14.25 -11.75 1 98.5 91 ALA B O 1
ATOM 1595 N N . ASN B 1 92 ? 0.24 -13.797 -12.578 1 98.44 92 ASN B N 1
ATOM 1596 C CA . ASN B 1 92 ? 0.698 -13.672 -13.953 1 98.44 92 ASN B CA 1
ATOM 1597 C C . ASN B 1 92 ? -0.027 -12.547 -14.695 1 98.44 92 ASN B C 1
ATOM 1599 O O . ASN B 1 92 ? -1.209 -12.305 -14.445 1 98.44 92 ASN B O 1
ATOM 1603 N N . ASN B 1 93 ? 0.723 -11.852 -15.602 1 98.75 93 ASN B N 1
ATOM 1604 C CA . ASN B 1 93 ? 0.079 -11.039 -16.625 1 98.75 93 ASN B CA 1
ATOM 1605 C C . ASN B 1 93 ? -0.156 -11.836 -17.906 1 98.75 93 ASN B C 1
ATOM 1607 O O . ASN B 1 93 ? 0.76 -12.016 -18.719 1 98.75 93 ASN B O 1
ATOM 1611 N N . LYS B 1 94 ? -1.396 -12.195 -18.109 1 97.88 94 LYS B N 1
ATOM 1612 C CA . LYS B 1 94 ? -1.723 -13.016 -19.281 1 97.88 94 LYS B CA 1
ATOM 1613 C C . LYS B 1 94 ? -2.232 -12.148 -20.438 1 97.88 94 LYS B C 1
ATOM 1615 O O . LYS B 1 94 ? -2.586 -12.672 -21.5 1 97.88 94 LYS B O 1
ATOM 1620 N N . ALA B 1 95 ? -2.346 -10.898 -20.188 1 98.06 95 ALA B N 1
ATOM 1621 C CA . ALA B 1 95 ? -2.818 -9.977 -21.219 1 98.06 95 ALA B CA 1
ATOM 1622 C C . ALA B 1 95 ? -1.691 -9.602 -22.172 1 98.06 95 ALA B C 1
ATOM 1624 O O . ALA B 1 95 ? -0.525 -9.906 -21.922 1 98.06 95 ALA B O 1
ATOM 1625 N N . SER B 1 96 ? -2.062 -8.93 -23.266 1 97.81 96 SER B N 1
ATOM 1626 C CA . SER B 1 96 ? -1.088 -8.461 -24.25 1 97.81 96 SER B CA 1
ATOM 1627 C C . SER B 1 96 ? -0.591 -7.059 -23.906 1 97.81 96 SER B C 1
ATOM 1629 O O . SER B 1 96 ? 0.27 -6.516 -24.594 1 97.81 96 SER B O 1
ATOM 1631 N N . THR B 1 97 ? -1.115 -6.465 -22.859 1 98.38 97 THR B N 1
ATOM 1632 C CA . THR B 1 97 ? -0.71 -5.141 -22.391 1 98.38 97 THR B CA 1
ATOM 1633 C C . THR B 1 97 ? -0.041 -5.23 -21.031 1 98.38 97 THR B C 1
ATOM 1635 O O . THR B 1 97 ? -0.316 -6.152 -20.25 1 98.38 97 THR B O 1
ATOM 1638 N N . PRO B 1 98 ? 0.825 -4.285 -20.703 1 98.69 98 PRO B N 1
ATOM 1639 C CA . PRO B 1 98 ? 1.489 -4.312 -19.391 1 98.69 98 PRO B CA 1
ATOM 1640 C C . PRO B 1 98 ? 0.52 -4.102 -18.234 1 98.69 98 PRO B C 1
ATOM 1642 O O . PRO B 1 98 ? -0.591 -3.605 -18.438 1 98.69 98 PRO B O 1
ATOM 1645 N N . ALA B 1 99 ? 0.927 -4.508 -17.109 1 98.81 99 ALA B N 1
ATOM 1646 C CA . ALA B 1 99 ? 0.217 -4.242 -15.867 1 98.81 99 ALA B CA 1
ATOM 1647 C C . ALA B 1 99 ? 1.151 -3.643 -14.82 1 98.81 99 ALA B C 1
ATOM 1649 O O . ALA B 1 99 ? 2.369 -3.611 -15.016 1 98.81 99 ALA B O 1
ATOM 1650 N N . LYS B 1 100 ? 0.557 -3.078 -13.789 1 98.94 100 LYS B N 1
ATOM 1651 C CA . LYS B 1 100 ? 1.276 -2.492 -12.656 1 98.94 100 LYS B CA 1
ATOM 1652 C C . LYS B 1 100 ? 0.552 -2.766 -11.344 1 98.94 100 LYS B C 1
ATOM 1654 O O . LYS B 1 100 ? -0.671 -2.635 -11.266 1 98.94 100 LYS B O 1
ATOM 1659 N N . THR B 1 101 ? 1.324 -3.203 -10.391 1 98.94 101 THR B N 1
ATOM 1660 C CA . THR B 1 101 ? 0.71 -3.436 -9.086 1 98.94 101 THR B CA 1
ATOM 1661 C C . THR B 1 101 ? 1.465 -2.688 -7.988 1 98.94 101 THR B C 1
ATOM 1663 O O . THR B 1 101 ? 2.643 -2.365 -8.148 1 98.94 101 THR B O 1
ATOM 1666 N N . PHE B 1 102 ? 0.784 -2.299 -6.965 1 98.94 102 PHE B N 1
ATOM 1667 C CA . PHE B 1 102 ? 1.337 -1.854 -5.691 1 98.94 102 PHE B CA 1
ATOM 1668 C C . PHE B 1 102 ? 1.248 -2.961 -4.645 1 98.94 102 PHE B C 1
ATOM 1670 O O . PHE B 1 102 ? 0.162 -3.471 -4.367 1 98.94 102 PHE B O 1
ATOM 1677 N N . ASN B 1 103 ? 2.352 -3.334 -4.105 1 98.94 103 ASN B N 1
ATOM 1678 C CA . ASN B 1 103 ? 2.414 -4.461 -3.18 1 98.94 103 ASN B CA 1
ATOM 1679 C C . ASN B 1 103 ? 2.902 -4.027 -1.802 1 98.94 103 ASN B C 1
ATOM 1681 O O . ASN B 1 103 ? 3.879 -3.281 -1.69 1 98.94 103 ASN B O 1
ATOM 1685 N N . VAL B 1 104 ? 2.223 -4.523 -0.799 1 98.94 104 VAL B N 1
ATOM 1686 C CA . VAL B 1 104 ? 2.59 -4.273 0.59 1 98.94 104 VAL B CA 1
ATOM 1687 C C . VAL B 1 104 ? 2.822 -5.602 1.31 1 98.94 104 VAL B C 1
ATOM 1689 O O . VAL B 1 104 ? 1.999 -6.516 1.219 1 98.94 104 VAL B O 1
ATOM 1692 N N . PHE B 1 105 ? 3.939 -5.672 1.993 1 98.81 105 PHE B N 1
ATOM 1693 C CA . PHE B 1 105 ? 4.254 -6.836 2.811 1 98.81 105 PHE B CA 1
ATOM 1694 C C . PHE B 1 105 ? 4.398 -6.449 4.277 1 98.81 105 PHE B C 1
ATOM 1696 O O . PHE B 1 105 ? 4.973 -5.402 4.594 1 98.81 105 PHE B O 1
ATOM 1703 N N . VAL B 1 106 ? 3.83 -7.215 5.145 1 98.5 106 VAL B N 1
ATOM 1704 C CA . VAL B 1 106 ? 4.145 -7.172 6.566 1 98.5 106 VAL B CA 1
ATOM 1705 C C . VAL B 1 106 ? 4.93 -8.422 6.961 1 98.5 106 VAL B C 1
ATOM 1707 O O . VAL B 1 106 ? 4.355 -9.508 7.086 1 98.5 106 VAL B O 1
ATOM 1710 N N . VAL B 1 107 ? 6.219 -8.219 7.18 1 97.44 107 VAL B N 1
ATOM 1711 C CA . VAL B 1 107 ? 7.098 -9.375 7.312 1 97.44 107 VAL B CA 1
ATOM 1712 C C . VAL B 1 107 ? 8.023 -9.188 8.516 1 97.44 107 VAL B C 1
ATOM 1714 O O . VAL B 1 107 ? 8.133 -8.078 9.055 1 97.44 107 VAL B O 1
ATOM 1717 N N . GLU B 1 108 ? 8.648 -10.312 8.922 1 95.88 108 GLU B N 1
ATOM 1718 C CA . GLU B 1 108 ? 9.703 -10.219 9.93 1 95.88 108 GLU B CA 1
ATOM 1719 C C . GLU B 1 108 ? 10.953 -9.547 9.352 1 95.88 108 GLU B C 1
ATOM 1721 O O . GLU B 1 108 ? 11.336 -9.82 8.219 1 95.88 108 GLU B O 1
ATOM 1726 N N . LYS B 1 109 ? 11.555 -8.75 10.25 1 96.19 109 LYS B N 1
ATOM 1727 C CA . LYS B 1 109 ? 12.789 -8.094 9.82 1 96.19 109 LYS B CA 1
ATOM 1728 C C . LYS B 1 109 ? 13.844 -9.117 9.414 1 96.19 109 LYS B C 1
ATOM 1730 O O . LYS B 1 109 ? 14 -10.156 10.062 1 96.19 109 LYS B O 1
ATOM 1735 N N . GLY B 1 110 ? 14.516 -8.797 8.289 1 93.75 110 GLY B N 1
ATOM 1736 C CA . GLY B 1 110 ? 15.617 -9.648 7.859 1 93.75 110 GLY B CA 1
ATOM 1737 C C . GLY B 1 110 ? 15.172 -10.789 6.961 1 93.75 110 GLY B C 1
ATOM 1738 O O . GLY B 1 110 ? 16 -11.477 6.367 1 93.75 110 GLY B O 1
ATOM 1739 N N . LYS B 1 111 ? 13.969 -11.062 6.871 1 94.44 111 LYS B N 1
ATOM 1740 C CA . LYS B 1 111 ? 13.461 -12.094 5.977 1 94.44 111 LYS B CA 1
ATOM 1741 C C . LYS B 1 111 ? 13.164 -11.523 4.594 1 94.44 111 LYS B C 1
ATOM 1743 O O . LYS B 1 111 ? 12.852 -10.344 4.457 1 94.44 111 LYS B O 1
ATOM 1748 N N . PRO B 1 112 ? 13.359 -12.383 3.609 1 94.75 112 PRO B N 1
ATOM 1749 C CA . PRO B 1 112 ? 12.938 -11.914 2.287 1 94.75 112 PRO B CA 1
ATOM 1750 C C . PRO B 1 112 ? 11.422 -11.742 2.178 1 94.75 112 PRO B C 1
ATOM 1752 O O . PRO B 1 112 ? 10.672 -12.336 2.953 1 94.75 112 PRO B O 1
ATOM 1755 N N . VAL B 1 113 ? 11 -10.945 1.13 1 95.31 113 VAL B N 1
ATOM 1756 C CA . VAL B 1 113 ? 9.562 -10.773 0.977 1 95.31 113 VAL B CA 1
ATOM 1757 C C . VAL B 1 113 ? 8.984 -11.945 0.181 1 95.31 113 VAL B C 1
ATOM 1759 O O . VAL B 1 113 ? 7.773 -12.164 0.176 1 95.31 113 VAL B O 1
ATOM 1762 N N . SER B 1 114 ? 9.766 -12.625 -0.514 1 96.12 114 SER B N 1
ATOM 1763 C CA . SER B 1 114 ? 9.297 -13.742 -1.328 1 96.12 114 SER B CA 1
ATOM 1764 C C . SER B 1 114 ? 10.273 -14.914 -1.268 1 96.12 114 SER B C 1
ATOM 1766 O O . SER B 1 114 ? 11.492 -14.719 -1.23 1 96.12 114 SER B O 1
ATOM 1768 N N . GLU B 1 115 ? 9.75 -16.078 -1.263 1 96 115 GLU B N 1
ATOM 1769 C CA . GLU B 1 115 ? 10.539 -17.297 -1.295 1 96 115 GLU B CA 1
ATOM 1770 C C . GLU B 1 115 ? 10.008 -18.266 -2.352 1 96 115 GLU B C 1
ATOM 1772 O O . GLU B 1 115 ? 8.883 -18.75 -2.244 1 96 115 GLU B O 1
ATOM 1777 N N . PRO B 1 116 ? 10.828 -18.562 -3.322 1 94.75 116 PRO B N 1
ATOM 1778 C CA . PRO B 1 116 ? 10.359 -19.469 -4.371 1 94.75 116 PRO B CA 1
ATOM 1779 C C . PRO B 1 116 ? 10.078 -20.875 -3.846 1 94.75 116 PRO B C 1
ATOM 1781 O O . PRO B 1 116 ? 10.766 -21.359 -2.938 1 94.75 116 PRO B O 1
ATOM 1784 N N . VAL B 1 117 ? 8.961 -21.406 -4.281 1 90.62 117 VAL B N 1
ATOM 1785 C CA . VAL B 1 117 ? 8.656 -22.828 -4.051 1 90.62 117 VAL B CA 1
ATOM 1786 C C . VAL B 1 117 ? 9.219 -23.656 -5.195 1 90.62 117 VAL B C 1
ATOM 1788 O O . VAL B 1 117 ? 8.969 -23.375 -6.367 1 90.62 117 VAL B O 1
ATOM 1791 N N . LYS B 1 118 ? 10.328 -24.406 -4.926 1 75.75 118 LYS B N 1
ATOM 1792 C CA . LYS B 1 118 ? 10.867 -25.312 -5.93 1 75.75 118 LYS B CA 1
ATOM 1793 C C . LYS B 1 118 ? 10.094 -26.641 -5.93 1 75.75 118 LYS B C 1
ATOM 1795 O O . LYS B 1 118 ? 10.016 -27.312 -4.906 1 75.75 118 LYS B O 1
ATOM 1800 N N . ARG B 1 119 ? 9.156 -26.688 -6.941 1 61.69 119 ARG B N 1
ATOM 1801 C CA . ARG B 1 119 ? 8.648 -28.062 -7.066 1 61.69 119 ARG B CA 1
ATOM 1802 C C . ARG B 1 119 ? 9.391 -28.828 -8.156 1 61.69 119 ARG B C 1
ATOM 1804 O O . ARG B 1 119 ? 9.906 -28.219 -9.102 1 61.69 119 ARG B O 1
#

pLDDT: mean 93.05, std 13.36, range [46.28, 98.94]

Foldseek 3Di:
DPPPVPPPPPFDEKDKAWDDWADDPPDRQKIKTKIKIKAAARYKDAKKFFQAKKKKAWQADWKWKDWPPDDIDIHHHGDIDMDGGPTIMMMHRNDNHMTMMMMMTIHTPPDDGIGHDDD/DPPPPPPPPPFDEKDKAWDDWADDPPDRQKIKTKIKIKAAARYKDAKKFFQAKKKKAWQADWKWKDWPPDDIDIHHHGDIDMDGGPTIMMMHRNDNHMTMMMMMTIHTPPDDGIGHDDD

Secondary structure (DSSP, 8-state):
----------PPPPEEEEEEEEEETTEEEEEEEEEEEEE-TT-B--SEE-SSEEEEEEEESEEEEEETTS--EEEETT-EEEE-TT--EEEE--SSS-EEEEEEEEEETTS-S-EE---/----------PPPPEEEEEEEEEETTEEEEEEEEEEEEE-TT-B--SEE-SSEEEEEEEESEEEEEETTS--EEEETT-EEEE-TT--EEEE--SSS-EEEEEEEEEETTS-S-EE---

Nearest PDB structures (foldseek):
  4bif-assembly1_C  TM=9.020E-01  e=9.636E-07  Granulicella tundricola MP5ACTX9
  8oz8-assembly1_A  TM=8.895E-01  e=2.470E-06  Granulicella tundricola
  4uxa-assembly9_L  TM=8.376E-01  e=3.326E-06  Granulicella tundricola
  4b29-assembly1_A  TM=8.938E-01  e=2.297E-05  Roseovarius nubinhibens ISM
  2f4p-assembly2_C  TM=8.072E-01  e=1.399E-05  Thermotoga maritima MSB8

Radius of gyration: 20.72 Å; Cα contacts (8 Å, |Δi|>4): 611; chains: 2; bounding box: 38×77×63 Å